Protein AF-A0A134CI16-F1 (afdb_monomer_lite)

Secondary structure (DSSP, 8-state):
-PPPSSSSPPP------SSEEEEEETTEEEEEE-HHHHHHHHHHHH--TT-TT--HHHHHHHHHHTT--SS---EEE--TTS--EEE-TTPPPP----GGGTEEEEEETTEEEEEE-HHHHHHHHHHHHHHHHHT-SS--HHHHHH--EE-TTSPEE-----SS--PPP----SSSSEEEEEEEETTEEEEEEEE-HHHHHHHHT------SS--------SS--------TTSS------SS-------HHHHHHHHHHHHHT-S-THHHHHHHTT--

Radius of gyration: 70.87 Å; chains: 1; bounding box: 126×58×224 Å

Foldseek 3Di:
DDDPDDPDHDDDDDDDDLQWDWDDDPPDIDIDGDPVSCCVVCCVVPNPPVCPVQDDPSVVVVCVVVVNNDPDQWDWDDDDPHDIDTDGPPRDDDDDDPVLCQWDWDDDPPDIDIDGNPVSPCCVVCVVVVCCDQVNQDHPVVVPVVDFDADPVRHTDPCNDGNVDHDDDDDDDPPQQKDWDWDADPVGIDIDIDGDPVNVVVVVPPDVPPPDPDDDDDDDPPPHDPDDDDDPVPPDPDDPPDPDDDDDDPPVVVVVVVVCVVVPPPPPVVVVVVVVVPD

Structure (mmCIF, N/CA/C/O backbone):
data_AF-A0A134CI16-F1
#
_entry.id   AF-A0A134CI16-F1
#
loop_
_atom_site.group_PDB
_atom_site.id
_atom_site.type_symbol
_atom_site.label_atom_id
_atom_site.label_alt_id
_atom_site.label_comp_id
_atom_site.label_asym_id
_atom_site.label_entity_id
_atom_site.label_seq_id
_atom_site.pdbx_PDB_ins_code
_atom_site.Cartn_x
_atom_site.Cartn_y
_atom_site.Cartn_z
_atom_site.occupancy
_atom_site.B_iso_or_equiv
_atom_site.auth_seq_id
_atom_site.auth_comp_id
_atom_site.auth_asym_id
_atom_site.auth_atom_id
_atom_site.pdbx_PDB_model_num
ATOM 1 N N . ASN A 1 1 ? 49.936 8.431 -97.234 1.00 54.22 1 ASN A N 1
ATOM 2 C CA . ASN A 1 1 ? 50.724 9.195 -98.223 1.00 54.22 1 ASN A CA 1
ATOM 3 C C . ASN A 1 1 ? 49.920 10.380 -98.706 1.00 54.22 1 ASN A C 1
ATOM 5 O O . ASN A 1 1 ? 48.905 10.173 -99.355 1.00 54.22 1 ASN A O 1
ATOM 9 N N . VAL A 1 2 ? 50.341 11.596 -98.356 1.00 61.88 2 VAL A N 1
ATOM 10 C CA . VAL A 1 2 ? 49.832 12.814 -98.998 1.00 61.88 2 VAL A CA 1
ATOM 11 C C . VAL A 1 2 ? 50.710 13.046 -100.224 1.00 61.88 2 VAL A C 1
ATOM 13 O O . VAL A 1 2 ? 51.923 13.163 -100.077 1.00 61.88 2 VAL A O 1
ATOM 16 N N . SER A 1 3 ? 50.129 13.037 -101.422 1.00 62.09 3 SER A N 1
ATOM 17 C CA . SER A 1 3 ? 50.875 13.359 -102.642 1.00 62.09 3 SER A CA 1
ATOM 18 C C . SER A 1 3 ? 50.952 14.880 -102.775 1.00 62.09 3 SER A C 1
ATOM 20 O O . SER A 1 3 ? 49.916 15.544 -102.807 1.00 62.09 3 SER A O 1
ATOM 22 N N . LEU A 1 4 ? 52.161 15.440 -102.797 1.00 72.00 4 LEU A N 1
ATOM 23 C CA . LEU A 1 4 ? 52.391 16.876 -102.967 1.00 72.00 4 LEU A CA 1
ATOM 24 C C . LEU A 1 4 ? 52.766 17.140 -104.434 1.00 72.00 4 LEU A C 1
ATOM 26 O O . LEU A 1 4 ? 53.717 16.540 -104.926 1.00 72.00 4 LEU A O 1
ATOM 30 N N . GLY A 1 5 ? 52.022 18.018 -105.122 1.00 68.56 5 GLY A N 1
ATOM 31 C CA . GLY A 1 5 ? 52.336 18.466 -106.492 1.00 68.56 5 GLY A CA 1
ATOM 32 C C . GLY A 1 5 ? 51.323 18.139 -107.605 1.00 68.56 5 GLY A C 1
ATOM 33 O O . GLY A 1 5 ? 51.661 18.310 -108.770 1.00 68.56 5 GLY A O 1
ATOM 34 N N . GLY A 1 6 ? 50.106 17.672 -107.290 1.00 72.44 6 GLY A N 1
ATOM 35 C CA . GLY A 1 6 ? 49.005 17.568 -108.269 1.00 72.44 6 GLY A CA 1
ATOM 36 C C . GLY A 1 6 ? 48.240 18.890 -108.452 1.00 72.44 6 GLY A C 1
ATOM 37 O O . GLY A 1 6 ? 48.364 19.782 -107.616 1.00 72.44 6 GLY A O 1
ATOM 38 N N . GLU A 1 7 ? 47.415 19.017 -109.504 1.00 72.75 7 GLU A N 1
ATOM 39 C CA . GLU A 1 7 ? 46.637 20.248 -109.787 1.00 72.75 7 GLU A CA 1
ATOM 40 C C . GLU A 1 7 ? 45.662 20.651 -108.663 1.00 72.75 7 GLU A C 1
ATOM 42 O O . GLU A 1 7 ? 45.267 21.810 -108.566 1.00 72.75 7 GLU A O 1
ATOM 47 N N . THR A 1 8 ? 45.282 19.719 -107.781 1.00 74.81 8 THR A N 1
ATOM 48 C CA . THR A 1 8 ? 44.460 19.998 -106.594 1.00 74.81 8 THR A CA 1
ATOM 49 C C . THR A 1 8 ? 45.314 19.935 -105.329 1.00 74.81 8 THR A C 1
ATOM 51 O O . THR A 1 8 ? 45.943 18.914 -105.046 1.00 74.81 8 THR A O 1
ATOM 54 N N . ALA A 1 9 ? 45.317 21.013 -104.542 1.00 77.75 9 ALA A N 1
ATOM 55 C CA . ALA A 1 9 ? 46.036 21.056 -103.271 1.00 77.75 9 ALA A CA 1
ATOM 56 C C . ALA A 1 9 ? 45.458 20.027 -102.271 1.00 77.75 9 ALA A C 1
ATOM 58 O O . ALA A 1 9 ? 44.236 19.971 -102.094 1.00 77.75 9 ALA A O 1
ATOM 59 N N . PRO A 1 10 ? 46.292 19.220 -101.587 1.00 77.31 10 PRO A N 1
ATOM 60 C CA . PRO A 1 10 ? 45.799 18.287 -100.584 1.00 77.31 10 PRO A CA 1
ATOM 61 C C . PRO A 1 10 ? 45.265 19.038 -99.363 1.00 77.31 10 PRO A C 1
ATOM 63 O O . PRO A 1 10 ? 45.878 19.985 -98.875 1.00 77.31 10 PRO A O 1
ATOM 66 N N . THR A 1 11 ? 44.132 18.578 -98.837 1.00 80.31 11 THR A N 1
ATOM 67 C CA . THR A 1 11 ? 43.565 19.102 -97.590 1.00 80.31 11 THR A CA 1
ATOM 68 C C . THR A 1 11 ? 44.066 18.272 -96.411 1.00 80.31 11 THR A C 1
ATOM 70 O O . THR A 1 11 ? 43.958 17.047 -96.423 1.00 80.31 11 THR A O 1
ATOM 73 N N . VAL A 1 12 ? 44.604 18.935 -95.384 1.00 82.44 12 VAL A N 1
ATOM 74 C CA . VAL A 1 12 ? 44.979 18.310 -94.107 1.00 82.44 12 VAL A CA 1
ATOM 75 C C . VAL A 1 12 ? 44.023 18.809 -93.030 1.00 82.44 12 VAL A C 1
ATOM 77 O O . VAL A 1 12 ? 43.916 20.013 -92.801 1.00 82.44 12 VAL A O 1
ATOM 80 N N . THR A 1 13 ? 43.334 17.885 -92.361 1.00 84.31 13 THR A N 1
ATOM 81 C CA . THR A 1 13 ? 42.387 18.200 -91.286 1.00 84.31 13 THR A CA 1
ATOM 82 C C . THR A 1 13 ? 42.953 17.767 -89.943 1.00 84.31 13 THR A C 1
ATOM 84 O O . THR A 1 13 ? 43.340 16.616 -89.762 1.00 84.31 13 THR A O 1
ATOM 87 N N . PHE A 1 14 ? 42.946 18.684 -88.979 1.00 88.38 14 PHE A N 1
ATOM 88 C CA . PHE A 1 14 ? 43.222 18.379 -87.580 1.00 88.38 14 PHE A CA 1
ATOM 89 C C . PHE A 1 14 ? 41.883 18.193 -86.877 1.00 88.38 14 PHE A C 1
ATOM 91 O O . PHE A 1 14 ? 41.193 19.177 -86.623 1.00 88.38 14 PHE A O 1
ATOM 98 N N . ALA A 1 15 ? 41.479 16.950 -86.630 1.00 86.62 15 ALA A N 1
ATOM 99 C CA . ALA A 1 15 ? 40.195 16.656 -86.002 1.00 86.62 15 ALA A CA 1
ATOM 100 C C . ALA A 1 15 ? 40.241 16.872 -84.480 1.00 86.62 15 ALA A C 1
ATOM 102 O O . ALA A 1 15 ? 41.277 16.683 -83.841 1.00 86.62 15 ALA A O 1
ATOM 103 N N . GLY A 1 16 ? 39.095 17.251 -83.923 1.00 87.94 16 GLY A N 1
ATOM 104 C CA . GLY A 1 16 ? 38.803 17.217 -82.495 1.00 87.94 16 GLY A CA 1
ATOM 105 C C . GLY A 1 16 ? 37.576 16.346 -82.223 1.00 87.94 16 GLY A C 1
ATOM 106 O O . GLY A 1 16 ? 36.997 15.771 -83.146 1.00 87.94 16 GLY A O 1
ATOM 107 N N . ASP A 1 17 ? 37.164 16.282 -80.966 1.00 88.31 17 ASP A N 1
ATOM 108 C CA . ASP A 1 17 ? 35.941 15.624 -80.519 1.00 88.31 17 ASP A CA 1
ATOM 109 C C . ASP A 1 17 ? 35.183 16.500 -79.502 1.00 88.31 17 ASP A C 1
ATOM 111 O O . ASP A 1 17 ? 35.447 17.696 -79.351 1.00 88.31 17 ASP A O 1
ATOM 115 N N . ALA A 1 18 ? 34.210 15.916 -78.797 1.00 87.88 18 ALA A N 1
ATOM 116 C CA . ALA A 1 18 ? 33.432 16.624 -77.782 1.00 87.88 18 ALA A CA 1
ATOM 117 C C . ALA A 1 18 ? 34.288 17.186 -76.624 1.00 87.88 18 ALA A C 1
ATOM 119 O O . ALA A 1 18 ? 33.869 18.135 -75.959 1.00 87.88 18 ALA A O 1
ATOM 120 N N . ASN A 1 19 ? 35.480 16.633 -76.388 1.00 87.81 19 ASN A N 1
ATOM 121 C CA . ASN A 1 19 ? 36.369 16.944 -75.272 1.00 87.81 19 ASN A CA 1
ATOM 122 C C . ASN A 1 19 ? 37.588 17.780 -75.688 1.00 87.81 19 ASN A C 1
ATOM 124 O O . ASN A 1 19 ? 38.127 18.517 -74.860 1.00 87.81 19 ASN A O 1
ATOM 128 N N . ILE A 1 20 ? 38.017 17.701 -76.949 1.00 91.75 20 ILE A N 1
ATOM 129 C CA . ILE A 1 20 ? 39.179 18.420 -77.482 1.00 91.75 20 ILE A CA 1
ATOM 130 C C . ILE A 1 20 ? 38.796 19.130 -78.775 1.00 91.75 20 ILE A C 1
ATOM 132 O O . ILE A 1 20 ? 38.349 18.510 -79.729 1.00 91.75 20 ILE A O 1
ATOM 136 N N . THR A 1 21 ? 39.055 20.432 -78.843 1.00 90.50 21 THR A N 1
ATOM 137 C CA . THR A 1 21 ? 38.878 21.225 -80.067 1.00 90.50 21 THR A CA 1
ATOM 138 C C . THR A 1 21 ? 40.231 21.604 -80.652 1.00 90.50 21 THR A C 1
ATOM 140 O O . THR A 1 21 ? 41.183 21.865 -79.914 1.00 90.50 21 THR A O 1
ATOM 143 N N . SER A 1 22 ? 40.322 21.638 -81.977 1.00 93.06 22 SER A N 1
ATOM 144 C CA . SER A 1 22 ? 41.503 22.069 -82.724 1.00 93.06 22 SER A CA 1
ATOM 145 C C . SER A 1 22 ? 41.202 23.368 -83.480 1.00 93.06 22 SER A C 1
ATOM 147 O O . SER A 1 22 ? 40.090 23.592 -83.960 1.00 93.06 22 SER A O 1
ATOM 149 N N . LYS A 1 23 ? 42.205 24.241 -83.603 1.00 91.56 23 LYS A N 1
ATOM 150 C CA . LYS A 1 23 ? 42.149 25.444 -84.444 1.00 91.56 23 LYS A CA 1
ATOM 151 C C . LYS A 1 23 ? 43.464 25.605 -85.199 1.00 91.56 23 LYS A C 1
ATOM 153 O O . LYS A 1 23 ? 44.531 25.552 -84.586 1.00 91.56 23 LYS A O 1
ATOM 158 N N . VAL A 1 24 ? 43.377 25.841 -86.506 1.00 89.69 24 VAL A N 1
ATOM 159 C CA . VAL A 1 24 ? 44.517 26.238 -87.346 1.00 89.69 24 VAL A CA 1
ATOM 160 C C . VAL A 1 24 ? 44.516 27.761 -87.477 1.00 89.69 24 VAL A C 1
ATOM 162 O O . VAL A 1 24 ? 43.491 28.347 -87.820 1.00 89.69 24 VAL A O 1
ATOM 165 N N . ASP A 1 25 ? 45.646 28.395 -87.177 1.00 86.75 25 ASP A N 1
ATOM 166 C CA . ASP A 1 25 ? 45.853 29.840 -87.296 1.00 86.75 25 ASP A CA 1
ATOM 167 C C . ASP A 1 25 ? 47.233 30.096 -87.917 1.00 86.75 25 ASP A C 1
ATOM 169 O O . ASP A 1 25 ? 48.274 29.891 -87.282 1.00 86.75 25 ASP A O 1
ATOM 173 N N . GLY A 1 26 ? 47.247 30.433 -89.208 1.00 87.31 26 GLY A N 1
ATOM 174 C CA . GLY A 1 26 ? 48.471 30.481 -90.007 1.00 87.31 26 GLY A CA 1
ATOM 175 C C . GLY A 1 26 ? 49.225 29.146 -89.982 1.00 87.31 26 GLY A C 1
ATOM 176 O O . GLY A 1 26 ? 48.703 28.115 -90.402 1.00 87.31 26 GLY A O 1
ATOM 177 N N . THR A 1 27 ? 50.461 29.164 -89.479 1.00 88.81 27 THR A N 1
ATOM 178 C CA . THR A 1 27 ? 51.344 27.987 -89.377 1.00 88.81 27 THR A CA 1
ATOM 179 C C . THR A 1 27 ? 51.225 27.233 -88.049 1.00 88.81 27 THR A C 1
ATOM 181 O O . THR A 1 27 ? 51.964 26.274 -87.822 1.00 88.81 27 THR A O 1
ATOM 184 N N . LYS A 1 28 ? 50.314 27.640 -87.154 1.00 90.75 28 LYS A N 1
ATOM 185 C CA . LYS A 1 28 ? 50.152 27.041 -85.826 1.00 90.75 28 LYS A CA 1
ATOM 186 C C . LYS A 1 28 ? 48.843 26.268 -85.721 1.00 90.75 28 LYS A C 1
ATOM 188 O O . LYS A 1 28 ? 47.772 26.776 -86.040 1.00 90.75 28 LYS A O 1
ATOM 193 N N . VAL A 1 29 ? 48.931 25.058 -85.177 1.00 92.81 29 VAL A N 1
ATOM 194 C CA . VAL A 1 29 ? 47.769 24.292 -84.717 1.00 92.81 29 VAL A CA 1
ATOM 195 C C . VAL A 1 29 ? 47.700 24.403 -83.201 1.00 92.81 29 VAL A C 1
ATOM 197 O O . VAL A 1 29 ? 48.694 24.170 -82.513 1.00 92.81 29 VAL A O 1
ATOM 200 N N . THR A 1 30 ? 46.537 24.775 -82.677 1.00 93.75 30 THR A N 1
ATOM 201 C CA . THR A 1 30 ? 46.293 24.849 -81.232 1.00 93.75 30 THR A CA 1
ATOM 202 C C . THR A 1 30 ? 45.204 23.862 -80.854 1.00 93.75 30 THR A C 1
ATOM 204 O O . THR A 1 30 ? 44.194 23.766 -81.552 1.00 93.75 30 THR A O 1
ATOM 207 N N . TYR A 1 31 ? 45.409 23.159 -79.744 1.00 93.44 31 TYR A N 1
ATOM 208 C CA . TYR A 1 31 ? 44.410 22.288 -79.142 1.00 93.44 31 TYR A CA 1
ATOM 209 C C . TYR A 1 31 ? 43.932 22.896 -77.832 1.00 93.44 31 TYR A C 1
ATOM 211 O O . TYR A 1 31 ? 44.743 23.344 -77.020 1.00 93.44 31 TYR A O 1
ATOM 219 N N . SER A 1 32 ? 42.620 22.888 -77.636 1.00 91.62 32 SER A N 1
ATOM 220 C CA . SER A 1 32 ? 41.979 23.386 -76.426 1.00 91.62 32 SER A CA 1
ATOM 221 C C . SER A 1 32 ? 41.076 22.315 -75.842 1.00 91.62 32 SER A C 1
ATOM 223 O O . SER A 1 32 ? 40.257 21.711 -76.539 1.00 91.62 32 SER A O 1
ATOM 225 N N . LEU A 1 33 ? 41.212 22.117 -74.536 1.00 89.75 33 LEU A N 1
ATOM 226 C CA . LEU A 1 33 ? 40.345 21.250 -73.757 1.00 89.75 33 LEU A CA 1
ATOM 227 C C . LEU A 1 33 ? 38.963 21.901 -73.614 1.00 89.75 33 LEU A C 1
ATOM 229 O O . LEU A 1 33 ? 38.844 23.024 -73.119 1.00 89.75 33 LEU A O 1
ATOM 233 N N . ASN A 1 34 ? 37.909 21.196 -74.023 1.00 87.25 34 ASN A N 1
ATOM 234 C CA . ASN A 1 34 ? 36.537 21.623 -73.790 1.00 87.25 34 ASN A CA 1
ATOM 235 C C . ASN A 1 34 ? 36.173 21.343 -72.331 1.00 87.25 34 ASN A C 1
ATOM 237 O O . ASN A 1 34 ? 35.829 20.219 -71.964 1.00 87.25 34 ASN A O 1
ATOM 241 N N . LYS A 1 35 ? 36.222 22.383 -71.495 1.00 82.81 35 LYS A N 1
ATOM 242 C CA . LYS A 1 35 ? 35.919 22.277 -70.064 1.00 82.81 35 LYS A CA 1
ATOM 243 C C . LYS A 1 35 ? 34.543 21.661 -69.797 1.00 82.81 35 LYS A C 1
ATOM 245 O O . LYS A 1 35 ? 34.426 20.863 -68.874 1.00 82.81 35 LYS A O 1
ATOM 250 N N . THR A 1 36 ? 33.528 21.984 -70.597 1.00 80.44 36 THR A N 1
ATOM 251 C CA . THR A 1 36 ? 32.167 21.455 -70.418 1.00 80.44 36 THR A CA 1
ATOM 252 C C . THR A 1 36 ? 32.088 19.975 -70.794 1.00 80.44 36 THR A C 1
ATOM 254 O O . THR A 1 36 ? 31.568 19.181 -70.016 1.00 80.44 36 THR A O 1
ATOM 257 N N . GLY A 1 37 ? 32.659 19.587 -71.942 1.00 78.31 37 GLY A N 1
ATOM 258 C CA . GLY A 1 37 ? 32.691 18.187 -72.393 1.00 78.31 37 GLY A CA 1
ATOM 259 C C . GLY A 1 37 ? 33.471 17.280 -71.438 1.00 78.31 37 GLY A C 1
ATOM 260 O O . GLY A 1 37 ? 32.979 16.226 -71.026 1.00 78.31 37 GLY A O 1
ATOM 261 N N . LEU A 1 38 ? 34.640 17.748 -70.989 1.00 80.12 38 LEU A N 1
ATOM 262 C CA . LEU A 1 38 ? 35.451 17.053 -69.993 1.00 80.12 38 LEU A CA 1
ATOM 263 C C . LEU A 1 38 ? 34.767 16.979 -68.634 1.00 80.12 38 LEU A C 1
ATOM 265 O O . LEU A 1 38 ? 34.851 15.940 -67.989 1.00 80.12 38 LEU A O 1
ATOM 269 N N . THR A 1 39 ? 34.090 18.049 -68.199 1.00 74.06 39 THR A N 1
ATOM 270 C CA . THR A 1 39 ? 33.333 18.020 -66.941 1.00 74.06 39 THR A CA 1
ATOM 271 C C . THR A 1 39 ? 32.278 16.934 -67.010 1.00 74.06 39 THR A C 1
ATOM 273 O O . THR A 1 39 ? 32.243 16.126 -66.104 1.00 74.06 39 THR A O 1
ATOM 276 N N . ASN A 1 40 ? 31.492 16.831 -68.082 1.00 73.31 40 ASN A N 1
ATOM 277 C CA . ASN A 1 40 ? 30.483 15.774 -68.189 1.00 73.31 40 ASN A CA 1
ATOM 278 C C . ASN A 1 40 ? 31.120 14.374 -68.219 1.00 73.31 40 ASN A C 1
ATOM 280 O O . ASN A 1 40 ? 30.788 13.535 -67.390 1.00 73.31 40 ASN A O 1
ATOM 284 N N . THR A 1 41 ? 32.110 14.154 -69.091 1.00 74.38 41 THR A N 1
ATOM 285 C CA . THR A 1 41 ? 32.763 12.842 -69.256 1.00 74.38 41 THR A CA 1
ATOM 286 C C . THR A 1 41 ? 33.450 12.361 -67.969 1.00 74.38 41 THR A C 1
ATOM 288 O O . THR A 1 41 ? 33.319 11.200 -67.576 1.00 74.38 41 THR A O 1
ATOM 291 N N . LEU A 1 42 ? 34.182 13.247 -67.286 1.00 74.94 42 LEU A N 1
ATOM 292 C CA . LEU A 1 42 ? 34.889 12.909 -66.049 1.00 74.94 42 LEU A CA 1
ATOM 293 C C . LEU A 1 42 ? 33.956 12.875 -64.835 1.00 74.94 42 LEU A C 1
ATOM 295 O O . LEU A 1 42 ? 34.155 12.038 -63.962 1.00 74.94 42 LEU A O 1
ATOM 299 N N . ASN A 1 43 ? 32.937 13.736 -64.769 1.00 70.56 43 ASN A N 1
ATOM 300 C CA . ASN A 1 43 ? 31.936 13.717 -63.698 1.00 70.56 43 ASN A CA 1
ATOM 301 C C . ASN A 1 43 ? 31.148 12.403 -63.717 1.00 70.56 43 ASN A C 1
ATOM 303 O O . ASN A 1 43 ? 31.043 11.745 -62.684 1.00 70.56 43 ASN A O 1
ATOM 307 N N . ASP A 1 44 ? 30.699 11.968 -64.896 1.00 65.50 44 ASP A N 1
ATOM 308 C CA . ASP A 1 44 ? 29.945 10.722 -65.049 1.00 65.50 44 ASP A CA 1
ATOM 309 C C . ASP A 1 44 ? 30.773 9.479 -64.706 1.00 65.50 44 ASP A C 1
ATOM 311 O O . ASP A 1 44 ? 30.219 8.498 -64.210 1.00 65.50 44 ASP A O 1
ATOM 315 N N . THR A 1 45 ? 32.092 9.534 -64.912 1.00 66.88 45 THR A N 1
ATOM 316 C CA . THR A 1 45 ? 32.991 8.398 -64.664 1.00 66.88 45 THR A CA 1
ATOM 317 C C . THR A 1 45 ? 33.581 8.399 -63.247 1.00 66.88 45 THR A C 1
ATOM 319 O O . THR A 1 45 ? 33.767 7.335 -62.661 1.00 66.88 45 THR A O 1
ATOM 322 N N . PHE A 1 46 ? 33.874 9.569 -62.666 1.00 63.97 46 PHE A N 1
ATOM 323 C CA . PHE A 1 46 ? 34.723 9.666 -61.471 1.00 63.97 46 PHE A CA 1
ATOM 324 C C . PHE A 1 46 ? 34.208 10.581 -60.350 1.00 63.97 46 PHE A C 1
ATOM 326 O O . PHE A 1 46 ? 34.728 10.473 -59.241 1.00 63.97 46 PHE A O 1
ATOM 333 N N . ALA A 1 47 ? 33.244 11.484 -60.579 1.00 61.19 47 ALA A N 1
ATOM 334 C CA . ALA A 1 47 ? 33.010 12.582 -59.628 1.00 61.19 47 ALA A CA 1
ATOM 335 C C . ALA A 1 47 ? 31.560 13.074 -59.501 1.00 61.19 47 ALA A C 1
ATOM 337 O O . ALA A 1 47 ? 31.342 14.271 -59.296 1.00 61.19 47 ALA A O 1
ATOM 338 N N . LYS A 1 48 ? 30.567 12.179 -59.546 1.00 67.94 48 LYS A N 1
ATOM 339 C CA . LYS A 1 48 ? 29.186 12.584 -59.255 1.00 67.94 48 LYS A CA 1
ATOM 340 C C . LYS A 1 48 ? 29.068 13.146 -57.839 1.00 67.94 48 LYS A C 1
ATOM 342 O O . LYS A 1 48 ? 29.476 12.519 -56.863 1.00 67.94 48 LYS A O 1
ATOM 347 N N . LYS A 1 49 ? 28.455 14.328 -57.718 1.00 66.19 49 LYS A N 1
ATOM 348 C CA . LYS A 1 49 ? 28.243 15.021 -56.432 1.00 66.19 49 LYS A CA 1
ATOM 349 C C . LYS A 1 49 ? 27.346 14.234 -55.462 1.00 66.19 49 LYS A C 1
ATOM 351 O O . LYS A 1 49 ? 27.371 14.495 -54.266 1.00 66.19 49 LYS A O 1
ATOM 356 N N . ASP A 1 50 ? 26.545 13.303 -55.973 1.00 70.44 50 ASP A N 1
ATOM 357 C CA . ASP A 1 50 ? 25.505 12.575 -55.240 1.00 70.44 50 ASP A CA 1
ATOM 358 C C . ASP A 1 50 ? 25.856 11.108 -54.935 1.00 70.44 50 ASP A C 1
ATOM 360 O O . ASP A 1 50 ? 24.985 10.354 -54.507 1.00 70.44 50 ASP A O 1
ATOM 364 N N . ALA A 1 51 ? 27.113 10.695 -55.145 1.00 74.94 51 ALA A N 1
ATOM 365 C CA . ALA A 1 51 ? 27.593 9.328 -54.910 1.00 74.94 51 ALA A CA 1
ATOM 366 C C . ALA A 1 51 ? 26.805 8.225 -55.652 1.00 74.94 51 ALA A C 1
ATOM 368 O O . ALA A 1 51 ? 26.942 7.044 -55.336 1.00 74.94 51 ALA A O 1
ATOM 369 N N . SER A 1 52 ? 26.008 8.574 -56.670 1.00 76.25 52 SER A N 1
ATOM 370 C CA . SER A 1 52 ? 25.214 7.604 -57.439 1.00 76.25 52 SER A CA 1
ATOM 371 C C . SER A 1 52 ? 26.059 6.638 -58.282 1.00 76.25 52 SER A C 1
ATOM 373 O O . SER A 1 52 ? 25.536 5.653 -58.794 1.00 76.25 52 SER A O 1
ATOM 375 N N . ASN A 1 53 ? 27.363 6.894 -58.415 1.00 75.50 53 ASN A N 1
ATOM 376 C CA . ASN A 1 53 ? 28.351 5.999 -59.020 1.00 75.50 53 ASN A CA 1
ATOM 377 C C . ASN A 1 53 ? 28.962 4.988 -58.026 1.00 75.50 53 ASN A C 1
ATOM 379 O O . ASN A 1 53 ? 29.822 4.207 -58.420 1.00 75.50 53 ASN A O 1
ATOM 383 N N . ILE A 1 54 ? 28.566 5.013 -56.748 1.00 82.25 54 ILE A N 1
ATOM 384 C CA . ILE A 1 54 ? 29.022 4.056 -55.736 1.00 82.25 54 ILE A CA 1
ATOM 385 C C . ILE A 1 54 ? 27.996 2.921 -55.617 1.00 82.25 54 ILE A C 1
ATOM 387 O O . ILE A 1 54 ? 26.955 3.064 -54.973 1.00 82.25 54 ILE A O 1
ATOM 391 N N . ASP A 1 55 ? 28.306 1.765 -56.200 1.00 83.50 55 ASP A N 1
ATOM 392 C CA . ASP A 1 55 ? 27.472 0.562 -56.163 1.00 83.50 55 ASP A CA 1
ATOM 393 C C . ASP A 1 55 ? 28.259 -0.690 -55.723 1.00 83.50 55 ASP A C 1
ATOM 395 O O . ASP A 1 55 ? 29.434 -0.618 -55.348 1.00 83.50 55 ASP A O 1
ATOM 399 N N . GLY A 1 56 ? 27.569 -1.837 -55.665 1.00 86.25 56 GLY A N 1
ATOM 400 C CA . GLY A 1 56 ? 28.163 -3.149 -55.390 1.00 86.25 56 GLY A CA 1
ATOM 401 C C . GLY A 1 56 ? 29.147 -3.171 -54.212 1.00 86.25 56 GLY A C 1
ATOM 402 O O . GLY A 1 56 ? 28.849 -2.704 -53.111 1.00 86.25 56 GLY A O 1
ATOM 403 N N . THR A 1 57 ? 30.344 -3.710 -54.458 1.00 86.50 57 THR A N 1
ATOM 404 C CA . THR A 1 57 ? 31.426 -3.820 -53.466 1.00 86.50 57 THR A CA 1
ATOM 405 C C . THR A 1 57 ? 31.922 -2.462 -52.976 1.00 86.50 57 THR A C 1
ATOM 407 O O . THR A 1 57 ? 32.248 -2.326 -51.797 1.00 86.50 57 THR A O 1
ATOM 410 N N . ALA A 1 58 ? 31.958 -1.442 -53.842 1.00 84.00 58 ALA A N 1
ATOM 411 C CA . ALA A 1 58 ? 32.376 -0.103 -53.438 1.00 84.00 58 ALA A CA 1
ATOM 412 C C . ALA A 1 58 ? 31.408 0.457 -52.390 1.00 84.00 58 ALA A C 1
ATOM 414 O O . ALA A 1 58 ? 31.850 0.941 -51.349 1.00 84.00 58 ALA A O 1
ATOM 415 N N . LYS A 1 59 ? 30.095 0.299 -52.601 1.00 86.81 59 LYS A N 1
ATOM 416 C CA . LYS A 1 59 ? 29.072 0.694 -51.624 1.00 86.81 59 LYS A CA 1
ATOM 417 C C . LYS A 1 59 ? 29.258 -0.009 -50.282 1.00 86.81 59 LYS A C 1
ATOM 419 O O . LYS A 1 59 ? 29.232 0.662 -49.255 1.00 86.81 59 LYS A O 1
ATOM 424 N N . THR A 1 60 ? 29.489 -1.322 -50.270 1.00 85.19 60 THR A N 1
ATOM 425 C CA . THR A 1 60 ? 29.756 -2.064 -49.026 1.00 85.19 60 THR A CA 1
ATOM 426 C C . THR A 1 60 ? 31.002 -1.548 -48.314 1.00 85.19 60 THR A C 1
ATOM 428 O O . THR A 1 60 ? 30.944 -1.295 -47.117 1.00 85.19 60 THR A O 1
ATOM 431 N N . ASN A 1 61 ? 32.103 -1.319 -49.033 1.00 85.56 61 ASN A N 1
ATOM 432 C CA . ASN A 1 61 ? 33.338 -0.804 -48.439 1.00 85.56 61 ASN A CA 1
ATOM 433 C C . ASN A 1 61 ? 33.145 0.586 -47.826 1.00 85.56 61 ASN A C 1
ATOM 435 O O . ASN A 1 61 ? 33.642 0.838 -46.732 1.00 85.56 61 ASN A O 1
ATOM 439 N N . TRP A 1 62 ? 32.403 1.468 -48.501 1.00 85.69 62 TRP A N 1
ATOM 440 C CA . TRP A 1 62 ? 32.071 2.792 -47.976 1.00 85.69 62 TRP A CA 1
ATOM 441 C C . TRP A 1 62 ? 31.150 2.717 -46.758 1.00 85.69 62 TRP A C 1
ATOM 443 O O . TRP A 1 62 ? 31.411 3.403 -45.774 1.00 85.69 62 TRP A O 1
ATOM 453 N N . LEU A 1 63 ? 30.128 1.855 -46.769 1.00 84.81 63 LEU A N 1
ATOM 454 C CA . LEU A 1 63 ? 29.297 1.611 -45.586 1.00 84.81 63 LEU A CA 1
ATOM 455 C C . LEU A 1 63 ? 30.151 1.104 -44.416 1.00 84.81 63 LEU A C 1
ATOM 457 O O . LEU A 1 63 ? 30.026 1.631 -43.319 1.00 84.81 63 LEU A O 1
ATOM 461 N N . THR A 1 64 ? 31.072 0.165 -44.643 1.00 83.06 64 THR A N 1
ATOM 462 C CA . THR A 1 64 ? 32.001 -0.330 -43.612 1.00 83.06 64 THR A CA 1
ATOM 463 C C . THR A 1 64 ? 32.929 0.764 -43.098 1.00 83.06 64 THR A C 1
ATOM 465 O O . THR A 1 64 ? 33.055 0.937 -41.889 1.00 83.06 64 THR A O 1
ATOM 468 N N . ALA A 1 65 ? 33.548 1.538 -43.992 1.00 82.12 65 ALA A N 1
ATOM 469 C CA . ALA A 1 65 ? 34.462 2.617 -43.624 1.00 82.12 65 ALA A CA 1
ATOM 470 C C . ALA A 1 65 ? 33.767 3.726 -42.818 1.00 82.12 65 ALA A C 1
ATOM 472 O O . ALA A 1 65 ? 34.386 4.338 -41.952 1.00 82.12 65 ALA A O 1
ATOM 473 N N . LEU A 1 66 ? 32.480 3.965 -43.086 1.00 80.44 66 LEU A N 1
ATOM 474 C CA . LEU A 1 66 ? 31.647 4.927 -42.363 1.00 80.44 66 LEU A CA 1
ATOM 475 C C . LEU A 1 66 ? 30.942 4.319 -41.135 1.00 80.44 66 LEU A C 1
ATOM 477 O O . LEU A 1 66 ? 30.220 5.032 -40.444 1.00 80.44 66 LEU A O 1
ATOM 481 N N . GLY A 1 67 ? 31.124 3.022 -40.857 1.00 74.19 67 GLY A N 1
ATOM 482 C CA . GLY A 1 67 ? 30.470 2.329 -39.740 1.00 74.19 67 GLY A CA 1
ATOM 483 C C . GLY A 1 67 ? 28.951 2.174 -39.900 1.00 74.19 67 GLY A C 1
ATOM 484 O O . GLY A 1 67 ? 28.230 2.062 -38.911 1.00 74.19 67 GLY A O 1
ATOM 485 N N . LEU A 1 68 ? 28.455 2.189 -41.139 1.00 77.69 68 LEU A N 1
ATOM 486 C CA . LEU A 1 68 ? 27.037 2.159 -41.494 1.00 77.69 68 LEU A CA 1
ATOM 487 C C . LEU A 1 68 ? 26.537 0.771 -41.944 1.00 77.69 68 LEU A C 1
ATOM 489 O O . LEU A 1 68 ? 25.540 0.666 -42.657 1.00 77.69 68 LEU A O 1
ATOM 493 N N . THR A 1 69 ? 27.244 -0.301 -41.588 1.00 74.19 69 THR A N 1
ATOM 494 C CA . THR A 1 69 ? 26.923 -1.669 -42.036 1.00 74.19 69 THR A CA 1
ATOM 495 C C . THR A 1 69 ? 25.729 -2.286 -41.318 1.00 74.19 69 THR A C 1
ATOM 497 O O . THR A 1 69 ? 25.061 -3.137 -41.900 1.00 74.19 69 THR A O 1
ATOM 500 N N . ASP A 1 70 ? 25.433 -1.826 -40.100 1.00 66.31 70 ASP A N 1
ATOM 501 C CA . ASP A 1 70 ? 24.306 -2.292 -39.295 1.00 66.31 70 ASP A CA 1
ATOM 502 C C . ASP A 1 70 ? 23.198 -1.232 -39.282 1.00 66.31 70 ASP A C 1
ATOM 504 O O . ASP A 1 70 ? 23.455 -0.037 -39.144 1.00 66.31 70 ASP A O 1
ATOM 508 N N . ALA A 1 71 ? 21.949 -1.671 -39.440 1.00 66.25 71 ALA A N 1
ATOM 509 C CA . ALA A 1 71 ? 20.794 -0.845 -39.804 1.00 66.25 71 ALA A CA 1
ATOM 510 C C . ALA A 1 71 ? 20.332 0.212 -38.768 1.00 66.25 71 ALA A C 1
ATOM 512 O O . ALA A 1 71 ? 19.265 0.798 -38.941 1.00 66.25 71 ALA A O 1
ATOM 513 N N . MET A 1 72 ? 21.094 0.488 -37.704 1.00 64.62 72 MET A N 1
ATOM 514 C CA . MET A 1 72 ? 20.782 1.549 -36.740 1.00 64.62 72 MET A CA 1
ATOM 515 C C . MET A 1 72 ? 22.035 2.342 -36.358 1.00 64.62 72 MET A C 1
ATOM 517 O O . MET A 1 72 ? 22.897 1.863 -35.628 1.00 64.62 72 MET A O 1
ATOM 521 N N . HIS A 1 73 ? 22.102 3.602 -36.790 1.00 73.94 73 HIS A N 1
ATOM 522 C CA . HIS A 1 73 ? 23.209 4.529 -36.499 1.00 73.94 73 HIS A CA 1
ATOM 523 C C . HIS A 1 73 ? 23.061 5.259 -35.155 1.00 73.94 73 HIS A C 1
ATOM 525 O O . HIS A 1 73 ? 23.559 6.366 -34.979 1.00 73.94 73 HIS A O 1
ATOM 531 N N . GLY A 1 74 ? 22.390 4.621 -34.198 1.00 84.69 74 GLY A N 1
ATOM 532 C CA . GLY A 1 74 ? 22.001 5.228 -32.934 1.00 84.69 74 GLY A CA 1
ATOM 533 C C . GLY A 1 74 ? 20.703 6.036 -33.006 1.00 84.69 74 GLY A C 1
ATOM 534 O O . GLY A 1 74 ? 20.190 6.352 -34.079 1.00 84.69 74 GLY A O 1
ATOM 535 N N . PHE A 1 75 ? 20.130 6.322 -31.842 1.00 90.44 75 PHE A N 1
ATOM 536 C CA . PHE A 1 75 ? 18.912 7.113 -31.674 1.00 90.44 75 PHE A CA 1
ATOM 537 C C . PHE A 1 75 ? 19.000 7.916 -30.381 1.00 90.44 75 PHE A C 1
ATOM 539 O O . PHE A 1 75 ? 19.790 7.599 -29.497 1.00 90.44 75 PHE A O 1
ATOM 546 N N . LYS A 1 76 ? 18.179 8.956 -30.245 1.00 93.56 76 LYS A N 1
ATOM 547 C CA . LYS A 1 76 ? 18.071 9.685 -28.983 1.00 93.56 76 LYS A CA 1
ATOM 548 C C . LYS A 1 76 ? 16.888 9.192 -28.164 1.00 93.56 76 LYS A C 1
ATOM 550 O O . LYS A 1 76 ? 15.827 8.914 -28.719 1.00 93.56 76 LYS A O 1
ATOM 555 N N . ILE A 1 77 ? 17.062 9.129 -26.850 1.00 94.25 77 ILE A N 1
ATOM 556 C CA . ILE A 1 77 ? 16.010 8.822 -25.882 1.00 94.25 77 ILE A CA 1
ATOM 557 C C . ILE A 1 77 ? 15.881 9.960 -24.866 1.00 94.25 77 ILE A C 1
ATOM 559 O O . ILE A 1 77 ? 16.876 10.535 -24.433 1.00 94.25 77 ILE A O 1
ATOM 563 N N . GLN A 1 78 ? 14.648 10.282 -24.481 1.00 95.00 78 GLN A N 1
ATOM 564 C CA . GLN A 1 78 ? 14.330 11.235 -23.419 1.00 95.00 78 GLN A CA 1
ATOM 565 C C . GLN A 1 78 ? 13.267 10.609 -22.513 1.00 95.00 78 GLN A C 1
ATOM 567 O O . GLN A 1 78 ? 12.237 10.139 -22.996 1.00 95.00 78 GLN A O 1
ATOM 572 N N . ALA A 1 79 ? 13.508 10.592 -21.202 1.00 92.62 79 ALA A N 1
ATOM 573 C CA . ALA A 1 79 ? 12.546 10.104 -20.217 1.00 92.62 79 ALA A CA 1
ATOM 574 C C . ALA A 1 79 ? 11.876 11.288 -19.503 1.00 92.62 79 ALA A C 1
ATOM 576 O O . ALA A 1 79 ? 12.543 12.075 -18.827 1.00 92.62 79 ALA A O 1
ATOM 577 N N . GLY A 1 80 ? 10.553 11.420 -19.647 1.00 93.12 80 GLY A N 1
ATOM 578 C CA . GLY A 1 80 ? 9.786 12.518 -19.053 1.00 93.12 80 GLY A CA 1
ATOM 579 C C . GLY A 1 80 ? 10.297 13.888 -19.508 1.00 93.12 80 GLY A C 1
ATOM 580 O O . GLY A 1 80 ? 10.383 14.156 -20.701 1.00 93.12 80 GLY A O 1
ATOM 581 N N . THR A 1 81 ? 10.649 14.747 -18.552 1.00 94.06 81 THR A N 1
ATOM 582 C CA . THR A 1 81 ? 11.218 16.084 -18.802 1.00 94.06 81 THR A CA 1
ATOM 583 C C . THR A 1 81 ? 12.748 16.120 -18.699 1.00 94.06 81 THR A C 1
ATOM 585 O O . THR A 1 81 ? 13.321 17.201 -18.579 1.00 94.06 81 THR A O 1
ATOM 588 N N . GLY A 1 82 ? 13.419 14.961 -18.672 1.00 94.00 82 GLY A N 1
ATOM 589 C CA . GLY A 1 82 ? 14.881 14.869 -18.613 1.00 94.00 82 GLY A CA 1
ATOM 590 C C . GLY A 1 82 ? 15.565 15.376 -19.887 1.00 94.00 82 GLY A C 1
ATOM 591 O O . GLY A 1 82 ? 14.902 15.738 -20.854 1.00 94.00 82 GLY A O 1
ATOM 592 N N . ALA A 1 83 ? 16.897 15.405 -19.908 1.00 95.94 83 ALA A N 1
ATOM 593 C CA . ALA A 1 83 ? 17.645 15.738 -21.121 1.00 95.94 83 ALA A CA 1
ATOM 594 C C . ALA A 1 83 ? 17.574 14.598 -22.153 1.00 95.94 83 ALA A C 1
ATOM 596 O O . ALA A 1 83 ? 17.457 13.428 -21.788 1.00 95.94 83 ALA A O 1
ATOM 597 N N . GLU A 1 84 ? 17.669 14.939 -23.440 1.00 96.25 84 GLU A N 1
ATOM 598 C CA . GLU A 1 84 ? 17.893 13.941 -24.487 1.00 96.25 84 GLU A CA 1
ATOM 599 C C . GLU A 1 84 ? 19.269 13.293 -24.319 1.00 96.25 84 GLU A C 1
ATOM 601 O O . GLU A 1 84 ? 20.269 13.985 -24.113 1.00 96.25 84 GLU A O 1
ATOM 606 N N . GLN A 1 85 ? 19.330 11.978 -24.501 1.00 95.31 85 GLN A N 1
ATOM 607 C CA . GLN A 1 85 ? 20.573 11.226 -24.517 1.00 95.31 85 GLN A CA 1
ATOM 608 C C . GLN A 1 85 ? 20.702 10.436 -25.814 1.00 95.31 85 GLN A C 1
ATOM 610 O O . GLN A 1 85 ? 19.773 9.747 -26.228 1.00 95.31 85 GLN A O 1
ATOM 615 N N . GLU A 1 86 ? 21.850 10.563 -26.473 1.00 93.81 86 GLU A N 1
ATOM 616 C CA . GLU A 1 86 ? 22.191 9.774 -27.653 1.00 93.81 86 GLU A CA 1
ATOM 617 C C . GLU A 1 86 ? 22.616 8.366 -27.226 1.00 93.81 86 GLU A C 1
ATOM 619 O O . GLU A 1 86 ? 23.469 8.219 -26.354 1.00 93.81 86 GLU A O 1
ATOM 624 N N . ILE A 1 87 ? 22.009 7.359 -27.850 1.00 92.50 87 ILE A N 1
ATOM 625 C CA . ILE A 1 87 ? 22.370 5.947 -27.761 1.00 92.50 87 ILE A CA 1
ATOM 626 C C . ILE A 1 87 ? 22.997 5.569 -29.094 1.00 92.50 87 ILE A C 1
ATOM 628 O O . ILE A 1 87 ? 22.312 5.565 -30.117 1.00 92.50 87 ILE A O 1
ATOM 632 N N . LYS A 1 88 ? 24.293 5.277 -29.104 1.00 88.25 88 LYS A N 1
ATOM 633 C CA . LYS A 1 88 ? 25.055 4.931 -30.310 1.00 88.25 88 LYS A CA 1
ATOM 634 C C . LYS A 1 88 ? 24.904 3.453 -30.661 1.00 88.25 88 LYS A C 1
ATOM 636 O O . LYS A 1 88 ? 24.435 2.641 -29.864 1.00 88.25 88 LYS A O 1
ATOM 641 N N . ASN A 1 89 ? 25.318 3.087 -31.874 1.00 84.88 89 ASN A N 1
ATOM 642 C CA . ASN A 1 89 ? 25.346 1.681 -32.272 1.00 84.88 89 ASN A CA 1
ATOM 643 C C . ASN A 1 89 ? 26.237 0.863 -31.316 1.00 84.88 89 ASN A C 1
ATOM 645 O O . ASN A 1 89 ? 27.341 1.286 -30.976 1.00 84.88 89 ASN A O 1
ATOM 649 N N . GLY A 1 90 ? 25.750 -0.304 -30.898 1.00 84.06 90 GLY A N 1
ATOM 650 C CA . GLY A 1 90 ? 26.430 -1.186 -29.948 1.00 84.06 90 GLY A CA 1
ATOM 651 C C . GLY A 1 90 ? 26.256 -0.825 -28.467 1.00 84.06 90 GLY A C 1
ATOM 652 O O . GLY A 1 90 ? 26.688 -1.599 -27.614 1.00 84.06 90 GLY A O 1
ATOM 653 N N . GLU A 1 91 ? 25.609 0.294 -28.129 1.00 89.25 91 GLU A N 1
ATOM 654 C CA . GLU A 1 91 ? 25.327 0.636 -26.731 1.00 89.25 91 GLU A CA 1
ATOM 655 C C . GLU A 1 91 ? 24.129 -0.149 -26.173 1.00 89.25 91 GLU A C 1
ATOM 657 O O . GLU A 1 91 ? 23.179 -0.491 -26.881 1.00 89.25 91 GLU A O 1
ATOM 662 N N . THR A 1 92 ? 24.177 -0.453 -24.873 1.00 91.12 92 THR A N 1
ATOM 663 C CA . THR A 1 92 ? 23.104 -1.172 -24.171 1.00 91.12 92 THR A CA 1
ATOM 664 C C . THR A 1 92 ? 22.155 -0.188 -23.501 1.00 91.12 92 THR A C 1
ATOM 666 O O . THR A 1 92 ? 22.584 0.685 -22.752 1.00 91.12 92 THR A O 1
ATOM 669 N N . VAL A 1 93 ? 20.852 -0.382 -23.712 1.00 93.31 93 VAL A N 1
ATOM 670 C CA . VAL A 1 93 ? 19.799 0.309 -22.959 1.00 93.31 93 VAL A CA 1
ATOM 671 C C . VAL A 1 93 ? 19.289 -0.618 -21.863 1.00 93.31 93 VAL A C 1
ATOM 673 O O . VAL A 1 93 ? 18.729 -1.679 -22.148 1.00 93.31 93 VAL A O 1
ATOM 676 N N . THR A 1 94 ? 19.466 -0.207 -20.609 1.00 94.50 94 THR A N 1
ATOM 677 C CA . THR A 1 94 ? 18.950 -0.933 -19.446 1.00 94.50 94 THR A CA 1
ATOM 678 C C . THR A 1 94 ? 17.581 -0.391 -19.063 1.00 94.50 94 THR A C 1
ATOM 680 O O . THR A 1 94 ? 17.421 0.802 -18.817 1.00 94.50 94 THR A O 1
ATOM 683 N N . PHE A 1 95 ? 16.599 -1.283 -18.976 1.00 95.44 95 PHE A N 1
ATOM 684 C CA . PHE A 1 95 ? 15.315 -0.991 -18.352 1.00 95.44 95 PHE A CA 1
ATOM 685 C C . PHE A 1 95 ? 15.366 -1.532 -16.930 1.00 95.44 95 PHE A C 1
ATOM 687 O O . PHE A 1 95 ? 15.420 -2.747 -16.752 1.00 95.44 95 PHE A O 1
ATOM 694 N N . ASP A 1 96 ? 15.379 -0.634 -15.951 1.00 95.06 96 ASP A N 1
ATOM 695 C CA . ASP A 1 96 ? 15.433 -0.974 -14.530 1.00 95.06 96 ASP A CA 1
ATOM 696 C C . ASP A 1 96 ? 14.094 -0.678 -13.838 1.00 95.06 96 ASP A C 1
ATOM 698 O O . ASP A 1 96 ? 13.266 0.084 -14.350 1.00 95.06 96 ASP A O 1
ATOM 702 N N . ALA A 1 97 ? 13.861 -1.308 -12.690 1.00 95.31 97 ALA A N 1
ATOM 703 C CA . ALA A 1 97 ? 12.676 -1.106 -11.872 1.00 95.31 97 ALA A CA 1
ATOM 704 C C . ALA A 1 97 ? 13.045 -1.027 -10.389 1.00 95.31 97 ALA A C 1
ATOM 706 O O . ALA A 1 97 ? 13.876 -1.779 -9.895 1.00 95.31 97 ALA A O 1
ATOM 707 N N . GLU A 1 98 ? 12.344 -0.167 -9.654 1.00 92.00 98 GLU A N 1
ATOM 708 C CA . GLU A 1 98 ? 12.456 -0.042 -8.197 1.00 92.00 98 GLU A CA 1
ATOM 709 C C . GLU A 1 98 ? 11.814 -1.268 -7.518 1.00 92.00 98 GLU A C 1
ATOM 711 O O . GLU A 1 98 ? 10.652 -1.242 -7.096 1.00 92.00 98 GLU A O 1
ATOM 716 N N . THR A 1 99 ? 12.538 -2.388 -7.487 1.00 89.44 99 THR A N 1
ATOM 717 C CA . THR A 1 99 ? 12.012 -3.696 -7.046 1.00 89.44 99 THR A CA 1
ATOM 718 C C . THR A 1 99 ? 11.523 -3.704 -5.599 1.00 89.44 99 THR A C 1
ATOM 720 O O . THR A 1 99 ? 10.518 -4.334 -5.259 1.00 89.44 99 THR A O 1
ATOM 723 N N . ASP A 1 100 ? 12.177 -2.915 -4.762 1.00 87.38 100 ASP A N 1
ATOM 724 C CA . ASP A 1 100 ? 11.880 -2.628 -3.367 1.00 87.38 100 ASP A CA 1
ATOM 725 C C . ASP A 1 100 ? 10.604 -1.789 -3.189 1.00 87.38 100 ASP A C 1
ATOM 727 O O . ASP A 1 100 ? 9.983 -1.845 -2.129 1.00 87.38 100 ASP A O 1
ATOM 731 N N . LYS A 1 101 ? 10.119 -1.126 -4.248 1.00 88.62 101 LYS A N 1
ATOM 732 C CA . LYS A 1 101 ? 8.788 -0.489 -4.313 1.00 88.62 101 LYS A CA 1
ATOM 733 C C . LYS A 1 101 ? 7.719 -1.389 -4.942 1.00 88.62 101 LYS A C 1
ATOM 735 O O . LYS A 1 101 ? 6.601 -0.944 -5.192 1.00 88.62 101 LYS A O 1
ATOM 740 N N . GLY A 1 102 ? 8.042 -2.655 -5.203 1.00 92.81 102 GLY A N 1
ATOM 741 C CA . GLY A 1 102 ? 7.123 -3.628 -5.786 1.00 92.81 102 GLY A CA 1
ATOM 742 C C . GLY A 1 102 ? 6.945 -3.513 -7.297 1.00 92.81 102 GLY A C 1
ATOM 743 O O . GLY A 1 102 ? 5.998 -4.085 -7.833 1.00 92.81 102 GLY A O 1
ATOM 744 N N . LEU A 1 103 ? 7.836 -2.813 -8.001 1.00 95.56 103 LEU A N 1
ATOM 745 C CA . LEU A 1 103 ? 7.848 -2.784 -9.463 1.00 95.56 103 LEU A CA 1
ATOM 746 C C . LEU A 1 103 ? 8.726 -3.905 -10.021 1.00 95.56 103 LEU A C 1
ATOM 748 O O . LEU A 1 103 ? 9.691 -4.333 -9.399 1.00 95.56 103 LEU A O 1
ATOM 752 N N . THR A 1 104 ? 8.401 -4.390 -11.214 1.00 95.94 104 THR A N 1
ATOM 753 C CA . THR A 1 104 ? 9.222 -5.380 -11.920 1.00 95.94 104 THR A CA 1
ATOM 754 C C . THR A 1 104 ? 9.324 -5.026 -13.390 1.00 95.94 104 THR A C 1
ATOM 756 O O . THR A 1 104 ? 8.379 -4.504 -13.990 1.00 95.94 104 THR A O 1
ATOM 759 N N . VAL A 1 105 ? 10.469 -5.356 -13.974 1.00 97.62 105 VAL A N 1
ATOM 760 C CA . VAL A 1 105 ? 10.703 -5.283 -15.409 1.00 97.62 105 VAL A CA 1
ATOM 761 C C . VAL A 1 105 ? 11.349 -6.584 -15.867 1.00 97.62 105 VAL A C 1
ATOM 763 O O . VAL A 1 105 ? 12.223 -7.134 -15.202 1.00 97.62 105 VAL A O 1
ATOM 766 N N . SER A 1 106 ? 10.873 -7.126 -16.983 1.00 96.50 106 SER A N 1
ATOM 767 C CA . SER A 1 106 ? 11.429 -8.331 -17.601 1.00 96.50 106 SER A CA 1
ATOM 768 C C . SER A 1 106 ? 11.397 -8.209 -19.117 1.00 96.50 106 SER A C 1
ATOM 770 O O . SER A 1 106 ? 10.626 -7.431 -19.676 1.00 96.50 106 SER A O 1
ATOM 772 N N . ARG A 1 107 ? 12.228 -8.986 -19.809 1.00 97.25 107 ARG A N 1
ATOM 773 C CA . ARG A 1 107 ? 12.267 -9.025 -21.272 1.00 97.25 107 ARG A CA 1
ATOM 774 C C . ARG A 1 107 ? 11.923 -10.426 -21.757 1.00 97.25 107 ARG A C 1
ATOM 776 O O . ARG A 1 107 ? 12.516 -11.401 -21.306 1.00 97.25 107 ARG A O 1
ATOM 783 N N . VAL A 1 108 ? 10.998 -10.520 -22.709 1.00 97.00 108 VAL A N 1
ATOM 784 C CA . VAL A 1 108 ? 10.663 -11.765 -23.414 1.00 97.00 108 VAL A CA 1
ATOM 785 C C . VAL A 1 108 ? 10.793 -11.505 -24.908 1.00 97.00 108 VAL A C 1
ATOM 787 O O . VAL A 1 108 ? 9.983 -10.786 -25.490 1.00 97.00 108 VAL A O 1
ATOM 790 N N . GLY A 1 109 ? 11.840 -12.052 -25.529 1.00 96.31 109 GLY A N 1
ATOM 791 C CA . GLY A 1 109 ? 12.184 -11.711 -26.911 1.00 96.31 109 GLY A CA 1
ATOM 792 C C . GLY A 1 109 ? 12.395 -10.202 -27.059 1.00 96.31 109 GLY A C 1
ATOM 793 O O . GLY A 1 109 ? 13.169 -9.616 -26.309 1.00 96.31 109 GLY A O 1
ATOM 794 N N . ASN A 1 110 ? 11.673 -9.571 -27.984 1.00 95.38 110 ASN A N 1
ATOM 795 C CA . ASN A 1 110 ? 11.759 -8.128 -28.246 1.00 95.38 110 ASN A CA 1
ATOM 796 C C . ASN A 1 110 ? 10.778 -7.282 -27.415 1.00 95.38 110 ASN A C 1
ATOM 798 O O . ASN A 1 110 ? 10.679 -6.078 -27.626 1.00 95.38 110 ASN A O 1
ATOM 802 N N . THR A 1 111 ? 10.047 -7.889 -26.478 1.00 97.06 111 THR A N 1
ATOM 803 C CA . THR A 1 111 ? 9.064 -7.191 -25.642 1.00 97.06 111 THR A CA 1
ATOM 804 C C . THR A 1 111 ? 9.621 -6.954 -24.245 1.00 97.06 111 THR A C 1
ATOM 806 O O . THR A 1 111 ? 10.000 -7.904 -23.555 1.00 97.06 111 THR A O 1
ATOM 809 N N . ILE A 1 112 ? 9.612 -5.695 -23.806 1.00 98.00 112 ILE A N 1
ATOM 810 C CA . ILE A 1 112 ? 9.804 -5.326 -22.401 1.00 98.00 112 ILE A CA 1
ATOM 811 C C . ILE A 1 112 ? 8.442 -5.393 -21.706 1.00 98.00 112 ILE A C 1
ATOM 813 O O . ILE A 1 112 ? 7.468 -4.803 -22.171 1.00 98.00 112 ILE A O 1
ATOM 817 N N . LYS A 1 113 ? 8.360 -6.156 -20.618 1.00 97.31 113 LYS A N 1
ATOM 818 C CA . LYS A 1 113 ? 7.165 -6.338 -19.795 1.00 97.31 113 LYS A CA 1
ATOM 819 C C . LYS A 1 113 ? 7.367 -5.647 -18.455 1.00 97.31 113 LYS A C 1
ATOM 821 O O . LYS A 1 113 ? 8.346 -5.923 -17.766 1.00 97.31 113 LYS A O 1
ATOM 826 N N . TYR A 1 114 ? 6.399 -4.823 -18.079 1.00 97.25 114 TYR A N 1
ATOM 827 C CA . TYR A 1 114 ? 6.315 -4.205 -16.762 1.00 97.25 114 TYR A CA 1
ATOM 828 C C . TYR A 1 114 ? 5.256 -4.917 -15.930 1.00 97.25 114 TYR A C 1
ATOM 830 O O . TYR A 1 114 ? 4.230 -5.349 -16.460 1.00 97.25 114 TYR A O 1
ATOM 838 N N . GLY A 1 115 ? 5.502 -5.039 -14.633 1.00 96.06 115 GLY A N 1
ATOM 839 C CA . GLY A 1 115 ? 4.576 -5.690 -13.721 1.00 96.06 115 GLY A CA 1
ATOM 840 C C . GLY A 1 115 ? 4.742 -5.223 -12.287 1.00 96.06 115 GLY A C 1
ATOM 841 O O . GLY A 1 115 ? 5.622 -4.422 -11.965 1.00 96.06 115 GLY A O 1
ATOM 842 N N . ILE A 1 116 ? 3.902 -5.778 -11.424 1.00 96.12 116 ILE A N 1
ATOM 843 C CA . ILE A 1 116 ? 3.905 -5.531 -9.986 1.00 96.12 116 ILE A CA 1
ATOM 844 C C . ILE A 1 116 ? 4.314 -6.826 -9.289 1.00 96.12 116 ILE A C 1
ATOM 846 O O . ILE A 1 116 ? 3.710 -7.874 -9.518 1.00 96.12 116 ILE A O 1
ATOM 850 N N . ASN A 1 117 ? 5.314 -6.750 -8.415 1.00 94.44 117 ASN A N 1
ATOM 851 C CA . ASN A 1 117 ? 5.570 -7.793 -7.434 1.00 94.44 117 ASN A CA 1
ATOM 852 C C . ASN A 1 117 ? 4.559 -7.618 -6.296 1.00 94.44 117 ASN A C 1
ATOM 854 O O . ASN A 1 117 ? 4.672 -6.694 -5.488 1.00 94.44 117 ASN A O 1
ATOM 858 N N . VAL A 1 118 ? 3.554 -8.493 -6.272 1.00 90.06 118 VAL A N 1
ATOM 859 C CA . VAL A 1 118 ? 2.436 -8.421 -5.324 1.00 90.06 118 VAL A CA 1
ATOM 860 C C . VAL A 1 118 ? 2.920 -8.528 -3.881 1.00 90.06 118 VAL A C 1
ATOM 862 O O . VAL A 1 118 ? 2.435 -7.773 -3.046 1.00 90.06 118 VAL A O 1
ATOM 865 N N . ASP A 1 119 ? 3.909 -9.375 -3.596 1.00 88.31 119 ASP A N 1
ATOM 866 C CA . ASP A 1 119 ? 4.431 -9.562 -2.240 1.00 88.31 119 ASP A CA 1
ATOM 867 C C . ASP A 1 119 ? 5.164 -8.308 -1.755 1.00 88.31 119 ASP A C 1
ATOM 869 O O . ASP A 1 119 ? 4.903 -7.807 -0.663 1.00 88.31 119 ASP A O 1
ATOM 873 N N . SER A 1 120 ? 6.033 -7.734 -2.591 1.00 87.69 120 SER A N 1
ATOM 874 C CA . SER A 1 120 ? 6.733 -6.487 -2.265 1.00 87.69 120 SER A CA 1
ATOM 875 C C . SER A 1 120 ? 5.773 -5.302 -2.140 1.00 87.69 120 SER A C 1
ATOM 877 O O . SER A 1 120 ? 5.918 -4.491 -1.224 1.00 87.69 120 SER A O 1
ATOM 879 N N . LEU A 1 121 ? 4.770 -5.189 -3.018 1.00 88.38 121 LEU A N 1
ATOM 880 C CA . LEU A 1 121 ? 3.754 -4.140 -2.918 1.00 88.38 121 LEU A CA 1
ATOM 881 C C . LEU A 1 121 ? 2.914 -4.310 -1.644 1.00 88.38 121 LEU A C 1
ATOM 883 O O . LEU A 1 121 ? 2.712 -3.344 -0.910 1.00 88.38 121 LEU A O 1
ATOM 887 N N . ALA A 1 122 ? 2.470 -5.532 -1.349 1.00 83.19 122 ALA A N 1
ATOM 888 C CA . ALA A 1 122 ? 1.720 -5.846 -0.140 1.00 83.19 122 ALA A CA 1
ATOM 889 C C . ALA A 1 122 ? 2.545 -5.578 1.120 1.00 83.19 122 ALA A C 1
ATOM 891 O O . ALA A 1 122 ? 2.002 -5.035 2.076 1.00 83.19 122 ALA A O 1
ATOM 892 N N . ASN A 1 123 ? 3.846 -5.870 1.119 1.00 82.62 123 ASN A N 1
ATOM 893 C CA . ASN A 1 123 ? 4.746 -5.544 2.223 1.00 82.62 123 ASN A CA 1
ATOM 894 C C . ASN A 1 123 ? 4.902 -4.034 2.403 1.00 82.62 123 ASN A C 1
ATOM 896 O O . ASN A 1 123 ? 4.847 -3.554 3.530 1.00 82.62 123 ASN A O 1
ATOM 900 N N . ASN A 1 124 ? 5.029 -3.265 1.320 1.00 84.31 124 ASN A N 1
ATOM 901 C CA . ASN A 1 124 ? 5.080 -1.804 1.399 1.00 84.31 124 ASN A CA 1
ATOM 902 C C . ASN A 1 124 ? 3.762 -1.212 1.916 1.00 84.31 124 ASN A C 1
ATOM 904 O O . ASN A 1 124 ? 3.778 -0.336 2.780 1.00 84.31 124 ASN A O 1
ATOM 908 N N . ILE A 1 125 ? 2.616 -1.697 1.431 1.00 82.56 125 ILE A N 1
ATOM 909 C CA . ILE A 1 125 ? 1.296 -1.249 1.894 1.00 82.56 125 ILE A CA 1
ATOM 910 C C . ILE A 1 125 ? 1.089 -1.651 3.352 1.00 82.56 125 ILE A C 1
ATOM 912 O O . ILE A 1 125 ? 0.784 -0.800 4.178 1.00 82.56 125 ILE A O 1
ATOM 916 N N . THR A 1 126 ? 1.293 -2.924 3.686 1.00 77.75 126 THR A N 1
ATOM 917 C CA . THR A 1 126 ? 1.125 -3.453 5.043 1.00 77.75 126 THR A CA 1
ATOM 918 C C . THR A 1 126 ? 2.074 -2.764 6.004 1.00 77.75 126 THR A C 1
ATOM 920 O O . THR A 1 126 ? 1.618 -2.275 7.023 1.00 77.75 126 THR A O 1
ATOM 923 N N . SER A 1 127 ? 3.362 -2.638 5.684 1.00 74.06 127 SER A N 1
ATOM 924 C CA . SER A 1 127 ? 4.325 -1.942 6.542 1.00 74.06 127 SER A CA 1
ATOM 925 C C . SER A 1 127 ? 3.907 -0.495 6.779 1.00 74.06 127 SER A C 1
ATOM 927 O O . SER A 1 127 ? 3.856 -0.072 7.928 1.00 74.06 127 SER A O 1
ATOM 929 N N . ASN A 1 128 ? 3.505 0.247 5.743 1.00 74.56 128 ASN A N 1
ATOM 930 C CA . ASN A 1 128 ? 3.057 1.630 5.909 1.00 74.56 128 ASN A CA 1
ATOM 931 C C . ASN A 1 128 ? 1.744 1.733 6.692 1.00 74.56 128 ASN A C 1
ATOM 933 O O . ASN A 1 128 ? 1.644 2.539 7.611 1.00 74.56 128 ASN A O 1
ATOM 937 N N . VAL A 1 129 ? 0.742 0.914 6.378 1.00 77.12 129 VAL A N 1
ATOM 938 C CA . VAL A 1 129 ? -0.569 0.937 7.043 1.00 77.12 129 VAL A CA 1
ATOM 939 C C . VAL A 1 129 ? -0.455 0.457 8.489 1.00 77.12 129 VAL A C 1
ATOM 941 O O . VAL A 1 129 ? -0.914 1.145 9.394 1.00 77.12 129 VAL A O 1
ATOM 944 N N . VAL A 1 130 ? 0.208 -0.674 8.734 1.00 68.44 130 VAL A N 1
ATOM 945 C CA . VAL A 1 130 ? 0.436 -1.235 10.074 1.00 68.44 130 VAL A CA 1
ATOM 946 C C . VAL A 1 130 ? 1.342 -0.325 10.898 1.00 68.44 130 VAL A C 1
ATOM 948 O O . VAL A 1 130 ? 1.058 -0.110 12.071 1.00 68.44 130 VAL A O 1
ATOM 951 N N . THR A 1 131 ? 2.387 0.272 10.317 1.00 68.38 131 THR A N 1
ATOM 952 C CA . THR A 1 131 ? 3.200 1.288 11.008 1.00 68.38 131 THR A CA 1
ATOM 953 C C . THR A 1 131 ? 2.366 2.521 11.323 1.00 68.38 131 THR A C 1
ATOM 955 O O . THR A 1 131 ? 2.418 3.006 12.446 1.00 68.38 131 THR A O 1
ATOM 958 N N . ASN A 1 132 ? 1.539 3.009 10.402 1.00 65.88 132 ASN A N 1
ATOM 959 C CA . ASN A 1 132 ? 0.656 4.141 10.681 1.00 65.88 132 ASN A CA 1
ATOM 960 C C . ASN A 1 132 ? -0.389 3.814 11.761 1.00 65.88 132 ASN A C 1
ATOM 962 O O . ASN A 1 132 ? -0.719 4.684 12.556 1.00 65.88 132 ASN A O 1
ATOM 966 N N . ILE A 1 133 ? -0.849 2.565 11.849 1.00 71.56 133 ILE A N 1
ATOM 967 C CA . ILE A 1 133 ? -1.771 2.093 12.891 1.00 71.56 133 ILE A CA 1
ATOM 968 C C . ILE A 1 133 ? -1.069 1.922 14.253 1.00 71.56 133 ILE A C 1
ATOM 970 O O . ILE A 1 133 ? -1.584 2.376 15.270 1.00 71.56 133 ILE A O 1
ATOM 974 N N . ASN A 1 134 ? 0.108 1.290 14.293 1.00 64.50 134 ASN A N 1
ATOM 975 C CA . ASN A 1 134 ? 0.790 0.899 15.539 1.00 64.5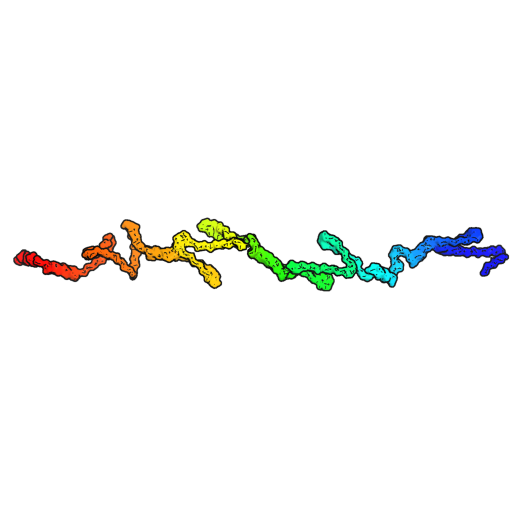0 134 ASN A CA 1
ATOM 976 C C . ASN A 1 134 ? 1.801 1.941 16.056 1.00 64.50 134 ASN A C 1
ATOM 978 O O . ASN A 1 134 ? 2.133 1.974 17.247 1.00 64.50 134 ASN A O 1
ATOM 982 N N . ASN A 1 135 ? 2.337 2.770 15.161 1.00 64.44 135 ASN A N 1
ATOM 983 C CA . ASN A 1 135 ? 3.364 3.777 15.436 1.00 64.44 135 ASN A CA 1
ATOM 984 C C . ASN A 1 135 ? 2.933 5.205 15.069 1.00 64.44 135 ASN A C 1
ATOM 986 O O . ASN A 1 135 ? 3.599 6.152 15.489 1.00 64.44 135 ASN A O 1
ATOM 990 N N . GLY A 1 136 ? 1.844 5.382 14.318 1.00 60.41 136 GLY A N 1
ATOM 991 C CA . GLY A 1 136 ? 1.301 6.700 14.015 1.00 60.41 136 GLY A CA 1
ATOM 992 C C . GLY A 1 136 ? 0.725 7.377 15.259 1.00 60.41 136 GLY A C 1
ATOM 993 O O . GLY A 1 136 ? 0.138 6.745 16.134 1.00 60.41 136 GLY A O 1
ATOM 994 N N . LYS A 1 137 ? 0.897 8.699 15.345 1.00 57.25 137 LYS A N 1
ATOM 995 C CA . LYS A 1 137 ? 0.288 9.5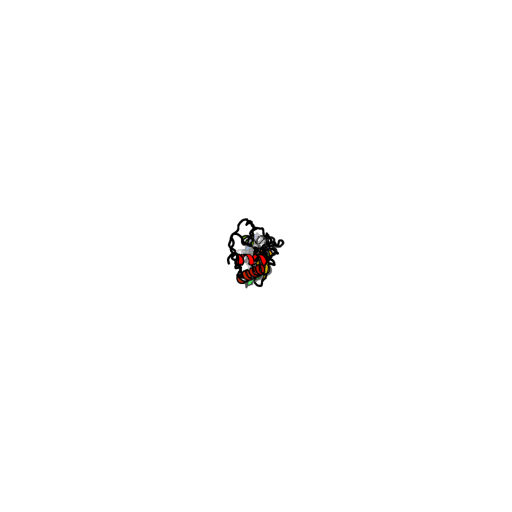30 16.400 1.00 57.25 137 LYS A CA 1
ATOM 996 C C . LYS A 1 137 ? -1.203 9.802 16.153 1.00 57.25 137 LYS A C 1
ATOM 998 O O . LYS A 1 137 ? -1.886 10.291 17.049 1.00 57.25 137 LYS A O 1
ATOM 1003 N N . THR A 1 138 ? -1.692 9.509 14.950 1.00 60.84 138 THR A N 1
ATOM 1004 C CA . THR A 1 138 ? -3.083 9.718 14.539 1.00 60.84 138 THR A CA 1
ATOM 1005 C C . THR A 1 138 ? -3.932 8.534 14.987 1.00 60.84 138 THR A C 1
ATOM 1007 O O . THR A 1 138 ? -3.670 7.402 14.592 1.00 60.84 138 THR A O 1
ATOM 1010 N N . ALA A 1 139 ? -4.947 8.788 15.812 1.00 59.00 139 ALA A N 1
ATOM 1011 C CA . ALA A 1 139 ? -5.874 7.758 16.272 1.00 59.00 139 ALA A CA 1
ATOM 1012 C C . ALA A 1 139 ? -6.637 7.102 15.101 1.00 59.00 139 ALA A C 1
ATO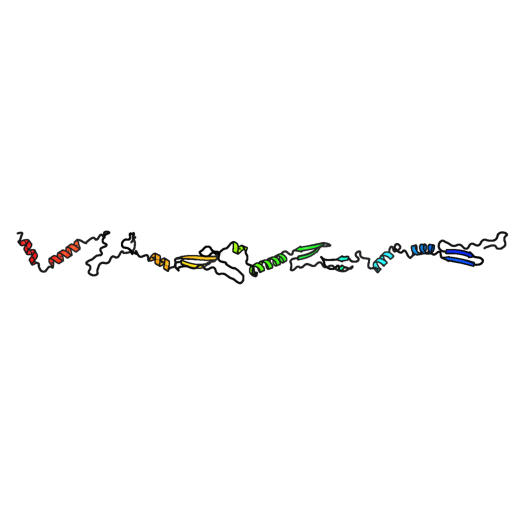M 1014 O O . ALA A 1 139 ? -6.933 7.753 14.098 1.00 59.00 139 ALA A O 1
ATOM 1015 N N . ILE A 1 140 ? -7.005 5.822 15.244 1.00 67.00 140 ILE A N 1
ATOM 1016 C CA . ILE A 1 140 ? -7.893 5.129 14.297 1.00 67.00 140 ILE A CA 1
ATOM 1017 C C . ILE A 1 140 ? -9.327 5.633 14.523 1.00 67.00 140 ILE A C 1
ATOM 1019 O O . ILE A 1 140 ? -10.088 5.064 15.307 1.00 67.00 140 ILE A O 1
ATOM 1023 N N . THR A 1 141 ? -9.705 6.710 13.836 1.00 58.72 141 THR A N 1
ATOM 1024 C CA . THR A 1 141 ? -10.971 7.444 14.040 1.00 58.72 141 THR A CA 1
ATOM 1025 C C . THR A 1 141 ? -12.239 6.581 13.896 1.00 58.72 141 THR A C 1
ATOM 1027 O O . THR A 1 141 ? -13.271 6.873 14.504 1.00 58.72 141 THR A O 1
ATOM 1030 N N . ASN A 1 142 ? -12.181 5.478 13.141 1.00 54.88 142 ASN A N 1
ATOM 1031 C CA . ASN A 1 142 ? -13.328 4.575 12.977 1.00 54.88 142 ASN A CA 1
ATOM 1032 C C . ASN A 1 142 ? -13.653 3.769 14.249 1.00 54.88 142 ASN A C 1
ATOM 1034 O O . ASN A 1 142 ? -14.798 3.372 14.433 1.00 54.88 142 ASN A O 1
ATOM 1038 N N . ILE A 1 143 ? -12.688 3.546 15.151 1.00 64.38 143 ILE A N 1
ATOM 1039 C CA . ILE A 1 143 ? -12.942 2.837 16.418 1.00 64.38 143 ILE A CA 1
ATOM 1040 C C . ILE A 1 143 ? -13.543 3.796 17.455 1.00 64.38 143 ILE A C 1
ATOM 1042 O O . ILE A 1 143 ? -14.487 3.432 18.154 1.00 64.38 143 ILE A O 1
ATOM 1046 N N . SER A 1 144 ? -13.066 5.045 17.515 1.00 58.69 144 SER A N 1
ATOM 1047 C CA . SER A 1 144 ? -13.544 6.045 18.485 1.00 58.69 144 SER A CA 1
ATOM 1048 C C . SER A 1 144 ? -14.983 6.510 18.244 1.00 58.69 144 SER A C 1
ATOM 1050 O O . SER A 1 144 ? -15.610 7.051 19.148 1.00 58.69 144 SER A O 1
ATOM 1052 N N . THR A 1 145 ? -15.511 6.330 17.030 1.00 61.50 145 THR A N 1
ATOM 1053 C CA . THR A 1 145 ? -16.900 6.686 16.692 1.00 61.50 145 THR A CA 1
ATOM 1054 C C . THR A 1 145 ? -17.895 5.556 16.972 1.00 61.50 145 THR A C 1
ATOM 1056 O O . THR A 1 145 ? -19.064 5.841 17.215 1.00 61.50 145 THR A O 1
ATOM 1059 N N . GLY A 1 146 ? -17.450 4.292 16.977 1.00 66.62 146 GLY A N 1
ATOM 1060 C CA . GLY A 1 146 ? -18.295 3.123 17.260 1.00 66.62 146 GLY A CA 1
ATOM 1061 C C . GLY A 1 146 ? -18.288 2.659 18.722 1.00 66.62 146 GLY A C 1
ATOM 1062 O O . GLY A 1 146 ? -19.224 1.989 19.150 1.00 66.62 146 GLY A O 1
ATOM 1063 N N . PHE A 1 147 ? -17.258 3.016 19.499 1.00 75.75 147 PHE A N 1
ATOM 1064 C CA . PHE A 1 147 ? -17.135 2.678 20.919 1.00 75.75 147 PHE A CA 1
ATOM 1065 C C . PHE A 1 147 ? -16.970 3.947 21.760 1.00 75.75 147 PHE A C 1
ATOM 1067 O O . PHE A 1 147 ? -15.911 4.574 21.759 1.00 75.75 147 PHE A O 1
ATOM 1074 N N . THR A 1 148 ? -18.014 4.317 22.501 1.00 77.69 148 THR A N 1
ATOM 1075 C CA . THR A 1 148 ? -18.003 5.476 23.403 1.00 77.69 148 THR A CA 1
ATOM 1076 C C . THR A 1 148 ? -18.138 5.031 24.853 1.00 77.69 148 THR A C 1
ATOM 1078 O O . THR A 1 148 ? -19.064 4.293 25.189 1.00 77.69 148 THR A O 1
ATOM 1081 N N . VAL A 1 149 ? -17.278 5.545 25.729 1.00 85.12 149 VAL A N 1
ATOM 1082 C CA . VAL A 1 149 ? -17.482 5.495 27.183 1.00 85.12 149 VAL A CA 1
ATOM 1083 C C . VAL A 1 149 ? -18.077 6.834 27.600 1.00 85.12 149 VAL A C 1
ATOM 1085 O O . VAL A 1 149 ? -17.577 7.875 27.185 1.00 85.12 149 VAL A O 1
ATOM 1088 N N . SER A 1 150 ? -19.146 6.824 28.391 1.00 86.62 150 SER A N 1
ATOM 1089 C CA . SER A 1 150 ? -19.739 8.044 28.951 1.00 86.62 150 SER A CA 1
ATOM 1090 C C . SER A 1 150 ? -19.621 8.054 30.467 1.00 86.62 150 SER A C 1
ATOM 1092 O O . SER A 1 150 ? -19.533 6.998 31.094 1.00 86.62 150 SER A O 1
ATOM 1094 N N . ASP A 1 151 ? -19.623 9.245 31.054 1.00 84.38 151 ASP A N 1
ATOM 1095 C CA . ASP A 1 151 ? -19.761 9.404 32.496 1.00 84.38 151 ASP A CA 1
ATOM 1096 C C . ASP A 1 151 ? -21.201 9.106 32.962 1.00 84.38 151 ASP A C 1
ATOM 1098 O O . ASP A 1 151 ? -22.099 8.806 32.170 1.00 84.38 151 ASP A O 1
ATOM 1102 N N . GLY A 1 152 ? -21.434 9.213 34.274 1.00 82.50 152 GLY A N 1
ATOM 1103 C CA . GLY A 1 152 ? -22.757 9.002 34.870 1.00 82.50 152 GLY A CA 1
ATOM 1104 C C . GLY A 1 152 ? -23.833 10.010 34.439 1.00 82.50 152 GLY A C 1
ATOM 1105 O O . GLY A 1 152 ? -24.988 9.831 34.807 1.00 82.50 152 GLY A O 1
ATOM 1106 N N . ASN A 1 153 ? -23.471 11.045 33.672 1.00 88.00 153 ASN A N 1
ATOM 1107 C CA . ASN A 1 153 ? -24.379 12.043 33.109 1.00 88.00 153 ASN A CA 1
ATOM 1108 C C . ASN A 1 153 ? -24.544 11.879 31.585 1.00 88.00 153 ASN A C 1
ATOM 1110 O O . ASN A 1 153 ? -24.975 12.819 30.917 1.00 88.00 153 ASN A O 1
ATOM 1114 N N . ASN A 1 154 ? -24.170 10.721 31.021 1.00 84.62 154 ASN A N 1
ATOM 1115 C CA . ASN A 1 154 ? -24.199 10.439 29.581 1.00 84.62 154 ASN A CA 1
ATOM 1116 C C . ASN A 1 154 ? -23.310 11.369 28.739 1.00 84.62 154 ASN A C 1
ATOM 1118 O O . ASN A 1 154 ? -23.504 11.485 27.527 1.00 84.62 154 ASN A O 1
ATOM 1122 N N . LYS A 1 155 ? -22.315 12.020 29.348 1.00 87.00 155 LYS A N 1
ATOM 1123 C CA . LYS A 1 155 ? -21.342 12.816 28.609 1.00 87.00 155 LYS A CA 1
ATOM 1124 C C . LYS A 1 155 ? -20.193 11.912 28.155 1.00 87.00 155 LYS A C 1
ATOM 1126 O O . LYS A 1 155 ? -19.576 11.274 29.010 1.00 87.00 155 LYS A O 1
ATOM 1131 N N . PRO A 1 156 ? -19.859 11.872 26.852 1.00 85.19 156 PRO A N 1
ATOM 1132 C CA . PRO A 1 156 ? -18.721 11.101 26.373 1.00 85.19 156 PRO A CA 1
ATOM 1133 C C . PRO A 1 156 ? -17.429 11.510 27.081 1.00 85.19 156 PRO A C 1
ATOM 1135 O O . PRO A 1 156 ? -17.102 12.696 27.184 1.00 85.19 156 PRO A O 1
ATOM 1138 N N . VAL A 1 157 ? -16.697 10.512 27.558 1.00 84.25 157 VAL A N 1
ATOM 1139 C CA . VAL A 1 157 ? -15.351 10.659 28.098 1.00 84.25 157 VAL A CA 1
ATOM 1140 C C . VAL A 1 157 ? -1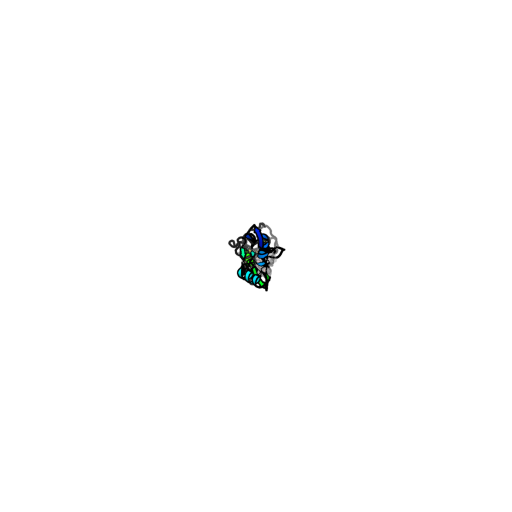4.376 10.436 26.952 1.00 84.25 157 VAL A C 1
ATOM 1142 O O . VAL A 1 157 ? -14.441 9.420 26.259 1.00 84.25 157 VAL A O 1
ATOM 1145 N N . ASP A 1 158 ? -13.465 11.386 26.750 1.00 78.50 158 ASP A N 1
ATOM 1146 C CA . ASP A 1 158 ? -12.410 11.261 25.747 1.00 78.50 158 ASP A CA 1
ATOM 1147 C C . ASP A 1 158 ? -11.404 10.177 26.164 1.00 78.50 158 ASP A C 1
ATOM 1149 O O . ASP A 1 158 ? -10.470 10.401 26.940 1.00 78.50 158 ASP A O 1
ATOM 1153 N N . MET A 1 159 ? -11.616 8.971 25.642 1.00 77.69 159 MET A N 1
ATOM 1154 C CA . MET A 1 159 ? -10.684 7.856 25.731 1.00 77.69 159 MET A CA 1
ATOM 1155 C C . MET A 1 159 ? -9.627 8.027 24.639 1.00 77.69 159 MET A C 1
ATOM 1157 O O . MET A 1 159 ? -9.615 7.286 23.660 1.00 77.69 159 MET A O 1
ATOM 1161 N N . ALA A 1 160 ? -8.750 9.023 24.785 1.00 73.50 160 ALA A N 1
ATOM 1162 C CA . ALA A 1 160 ? -7.671 9.294 23.838 1.00 73.50 160 ALA A CA 1
ATOM 1163 C C . ALA A 1 160 ? -6.665 8.124 23.797 1.00 73.50 160 ALA A C 1
ATOM 1165 O O . ALA A 1 160 ? -5.645 8.139 24.488 1.00 73.50 160 ALA A O 1
ATOM 1166 N N . MET A 1 161 ?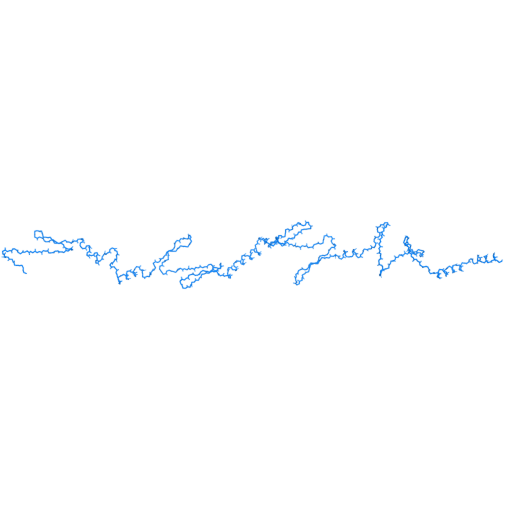 -6.979 7.097 23.006 1.00 74.56 161 MET A N 1
ATOM 1167 C CA . MET A 1 161 ? -6.168 5.902 22.785 1.00 74.56 161 MET A CA 1
ATOM 1168 C C . MET A 1 161 ? -5.094 6.223 21.748 1.00 74.56 161 MET A C 1
ATOM 1170 O O . MET A 1 161 ? -5.287 6.044 20.546 1.00 74.56 161 MET A O 1
ATOM 1174 N N . THR A 1 162 ? -3.963 6.740 22.219 1.00 72.19 162 THR A N 1
ATOM 1175 C CA . THR A 1 162 ? -2.779 6.977 21.386 1.00 72.19 162 THR A CA 1
ATOM 1176 C C . THR A 1 162 ? -1.652 6.046 21.817 1.00 72.19 162 THR A C 1
ATOM 1178 O O . THR A 1 162 ? -1.701 5.446 22.891 1.00 72.19 162 THR A O 1
ATOM 1181 N N . LYS A 1 163 ? -0.596 5.939 21.002 1.00 70.19 163 LYS A N 1
ATOM 1182 C CA . LYS A 1 163 ? 0.590 5.132 21.335 1.00 70.19 163 LYS A CA 1
ATOM 1183 C C . LYS A 1 163 ? 1.145 5.443 22.735 1.00 70.19 163 LYS A C 1
ATOM 1185 O O . LYS A 1 163 ? 1.536 4.536 23.471 1.00 70.19 163 LYS A O 1
ATOM 1190 N N . ASP A 1 164 ? 1.130 6.722 23.103 1.00 76.94 164 ASP A N 1
ATOM 1191 C CA . ASP A 1 164 ? 1.735 7.221 24.338 1.00 76.94 164 ASP A CA 1
ATOM 1192 C C . ASP A 1 164 ? 0.716 7.387 25.476 1.00 76.94 164 ASP A C 1
ATOM 1194 O O . ASP A 1 164 ? 1.096 7.449 26.646 1.00 76.94 164 ASP A O 1
ATOM 1198 N N . LYS A 1 165 ? -0.587 7.411 25.164 1.00 75.62 165 LYS A N 1
ATOM 1199 C CA . LYS A 1 165 ? -1.661 7.608 26.139 1.00 75.62 165 LYS A CA 1
ATOM 1200 C C . LYS A 1 165 ? -2.561 6.378 26.194 1.00 75.62 165 LYS A C 1
ATOM 1202 O O . LYS A 1 165 ? -3.324 6.093 25.278 1.00 75.62 165 LYS A O 1
ATOM 1207 N N . LYS A 1 166 ? -2.464 5.657 27.313 1.00 77.25 166 LYS A N 1
ATOM 1208 C CA . LYS A 1 166 ? -3.237 4.443 27.607 1.00 77.25 166 LYS A CA 1
ATOM 1209 C C . LYS A 1 166 ? -4.293 4.756 28.674 1.00 77.25 166 LYS A C 1
ATOM 1211 O O . LYS A 1 166 ? -3.999 4.572 29.855 1.00 77.25 166 LYS A O 1
ATOM 1216 N N . PRO A 1 167 ? -5.470 5.295 28.307 1.00 81.56 167 PRO A N 1
ATOM 1217 C CA . PRO A 1 167 ? -6.520 5.563 29.285 1.00 81.56 167 PRO A CA 1
ATOM 1218 C C . PRO A 1 167 ? -6.967 4.255 29.953 1.00 81.56 167 PRO A C 1
ATOM 1220 O O . PRO A 1 167 ? -7.095 3.228 29.285 1.00 81.56 167 PRO A O 1
ATOM 1223 N N . ASN A 1 168 ? -7.196 4.282 31.267 1.00 82.94 168 ASN A N 1
ATOM 1224 C CA . ASN A 1 168 ? -7.766 3.156 32.000 1.00 82.94 168 ASN A CA 1
ATOM 1225 C C . ASN A 1 168 ? -9.286 3.324 32.129 1.00 82.94 168 ASN A C 1
ATOM 1227 O O . ASN A 1 168 ? -9.783 4.405 32.430 1.00 82.94 168 ASN A O 1
ATOM 1231 N N . LEU A 1 169 ? -10.029 2.237 31.925 1.00 86.19 169 LEU A N 1
ATOM 1232 C CA . LEU A 1 169 ? -11.444 2.170 32.276 1.00 86.19 169 LEU A CA 1
ATOM 1233 C C . LEU A 1 169 ? -11.559 1.487 33.638 1.00 86.19 169 LEU A C 1
ATOM 1235 O O . LEU A 1 169 ? -11.158 0.334 33.783 1.00 86.19 169 LEU A O 1
ATOM 1239 N N . GLN A 1 170 ? -12.074 2.207 34.631 1.00 86.00 170 GLN A N 1
ATOM 1240 C CA . GLN A 1 170 ? -12.286 1.686 35.979 1.00 86.00 170 GLN A CA 1
ATOM 1241 C C . GLN A 1 170 ? -13.778 1.662 36.293 1.00 86.00 170 GLN A C 1
ATOM 1243 O O . GLN A 1 170 ? -14.471 2.665 36.128 1.00 86.00 170 GLN A O 1
ATOM 1248 N N . PHE A 1 171 ? -14.253 0.522 36.783 1.00 85.88 171 PHE A N 1
ATOM 1249 C CA . PHE A 1 171 ? -15.586 0.381 37.352 1.00 85.88 171 PHE A CA 1
ATOM 1250 C C . PHE A 1 171 ? -15.458 0.519 38.867 1.00 85.88 171 PHE A C 1
ATOM 1252 O O . PHE A 1 171 ? -14.797 -0.296 39.507 1.00 85.88 171 PHE A O 1
ATOM 1259 N N . VAL A 1 172 ? -16.041 1.577 39.432 1.00 83.88 172 VAL A N 1
ATOM 1260 C CA . VAL A 1 172 ? -15.912 1.906 40.857 1.00 83.88 172 VAL A CA 1
ATOM 1261 C C . VAL A 1 172 ? -17.277 1.975 41.530 1.00 83.88 172 VAL A C 1
ATOM 1263 O O . VAL A 1 172 ? -18.251 2.456 40.954 1.00 83.88 172 VAL A O 1
ATOM 1266 N N . SER A 1 173 ? -17.326 1.512 42.776 1.00 86.94 173 SER A N 1
ATOM 1267 C CA . SER A 1 173 ? -18.481 1.669 43.659 1.00 86.94 173 SER A CA 1
ATOM 1268 C C . SER A 1 173 ? -18.558 3.123 44.123 1.00 86.94 173 SER A C 1
ATOM 1270 O O . SER A 1 173 ? -17.589 3.640 44.679 1.00 86.94 173 SER A O 1
ATOM 1272 N N . LYS A 1 174 ? -19.685 3.803 43.887 1.00 84.31 174 LYS A N 1
ATOM 1273 C CA . LYS A 1 174 ? -19.850 5.212 44.290 1.00 84.31 174 LYS A CA 1
ATOM 1274 C C . LYS A 1 174 ? -19.981 5.371 45.809 1.00 84.31 174 LYS A C 1
ATOM 1276 O O . LYS A 1 174 ? -19.562 6.388 46.350 1.00 84.31 174 LYS A O 1
ATOM 1281 N N . ASP A 1 175 ? -20.586 4.390 46.470 1.00 86.06 175 ASP A N 1
ATOM 1282 C CA . ASP A 1 175 ? -21.030 4.456 47.866 1.00 86.06 175 ASP A CA 1
ATOM 1283 C C . ASP A 1 175 ? -20.535 3.283 48.734 1.00 86.06 175 ASP A C 1
ATOM 1285 O O . ASP A 1 175 ? -20.876 3.207 49.909 1.00 86.06 175 ASP A O 1
ATOM 1289 N N . GLY A 1 176 ? -19.737 2.363 48.180 1.00 85.75 176 GLY A N 1
ATOM 1290 C CA . GLY A 1 176 ? -19.221 1.190 48.899 1.00 85.75 176 GLY A CA 1
ATOM 1291 C C . GLY A 1 176 ? -20.242 0.059 49.099 1.00 85.75 176 GLY A C 1
ATOM 1292 O O . GLY A 1 176 ? -19.897 -0.995 49.638 1.00 85.75 176 GLY A O 1
ATOM 1293 N N . ASN A 1 177 ? -21.482 0.226 48.629 1.00 91.06 177 ASN A N 1
ATOM 1294 C CA . ASN A 1 177 ? -22.522 -0.802 48.735 1.00 91.06 177 ASN A CA 1
ATOM 1295 C C . ASN A 1 177 ? -22.438 -1.844 47.623 1.00 91.06 177 ASN A C 1
ATOM 1297 O O . ASN A 1 177 ? -23.003 -2.929 47.743 1.00 91.06 177 ASN A O 1
ATOM 1301 N N . THR A 1 178 ? -21.726 -1.519 46.547 1.00 92.38 178 THR A N 1
ATOM 1302 C CA . THR A 1 178 ? -21.402 -2.468 45.483 1.00 92.38 178 THR A CA 1
ATOM 1303 C C . THR A 1 178 ? -19.958 -2.927 45.571 1.00 92.38 178 THR A C 1
ATOM 1305 O O . THR A 1 178 ? -19.073 -2.164 45.968 1.00 92.38 178 THR A O 1
ATOM 1308 N N . GLU A 1 179 ? -19.735 -4.173 45.183 1.00 93.38 179 GLU A N 1
ATOM 1309 C CA . GLU A 1 179 ? -18.427 -4.755 44.939 1.00 93.38 179 GLU A CA 1
ATOM 1310 C C . GLU A 1 179 ? -18.302 -5.038 43.443 1.00 93.38 179 GLU A C 1
ATOM 1312 O O . GLU A 1 179 ? -19.237 -5.536 42.807 1.00 93.38 179 GLU A O 1
ATOM 1317 N N . VAL A 1 180 ? -17.150 -4.681 42.880 1.00 93.38 180 VAL A N 1
ATOM 1318 C CA . VAL A 1 180 ? -16.828 -4.932 41.479 1.00 93.38 180 VAL A CA 1
ATOM 1319 C C . VAL A 1 180 ? -15.555 -5.755 41.432 1.00 93.38 180 VAL A C 1
ATOM 1321 O O . VAL A 1 180 ? -14.505 -5.302 41.886 1.00 93.38 180 VAL A O 1
ATOM 1324 N N . THR A 1 181 ? -15.644 -6.954 40.867 1.00 91.62 181 THR A N 1
ATOM 1325 C CA . THR A 1 181 ? -14.491 -7.828 40.644 1.00 91.62 181 THR A CA 1
ATOM 1326 C C . THR A 1 181 ? -14.292 -8.044 39.152 1.00 91.62 181 THR A C 1
ATOM 1328 O O . THR A 1 181 ? -15.248 -8.102 38.377 1.00 91.62 181 THR A O 1
ATOM 1331 N N . ALA A 1 182 ? -13.034 -8.131 38.730 1.00 92.81 182 ALA A N 1
ATOM 1332 C CA . ALA A 1 182 ? -12.670 -8.441 37.357 1.00 92.81 182 ALA A CA 1
ATOM 1333 C C . ALA A 1 182 ? -11.686 -9.609 37.360 1.00 92.81 182 ALA A C 1
ATOM 1335 O O . ALA A 1 182 ? -10.656 -9.553 38.030 1.00 92.81 182 ALA A O 1
ATOM 1336 N N . GLU A 1 183 ? -12.005 -10.653 36.604 1.00 94.19 183 GLU A N 1
ATOM 1337 C CA . GLU A 1 183 ? -11.173 -11.845 36.468 1.00 94.19 183 GLU A CA 1
ATOM 1338 C C . GLU A 1 183 ? -10.861 -12.115 34.995 1.00 94.19 183 GLU A C 1
ATOM 1340 O O . GLU A 1 183 ? -11.689 -11.888 34.105 1.00 94.19 183 GLU A O 1
ATOM 1345 N N . LYS A 1 184 ? -9.640 -12.584 34.725 1.00 94.69 184 LYS A N 1
ATOM 1346 C CA . LYS A 1 184 ? -9.257 -13.071 33.400 1.00 94.69 184 LYS A CA 1
ATOM 1347 C C . LYS A 1 184 ? -9.760 -14.507 33.258 1.00 94.69 184 LYS A C 1
ATOM 1349 O O . LYS A 1 184 ? -9.440 -15.348 34.090 1.00 94.69 184 LYS A O 1
ATOM 1354 N N . THR A 1 185 ? -10.507 -14.776 32.197 1.00 92.81 185 THR A N 1
ATOM 1355 C CA . THR A 1 185 ? -10.959 -16.112 31.797 1.00 92.81 185 THR A CA 1
ATOM 1356 C C . THR A 1 185 ? -10.340 -16.492 30.449 1.00 92.81 185 THR A C 1
ATOM 1358 O O . THR A 1 185 ? -9.753 -15.637 29.765 1.00 92.81 185 THR A O 1
ATOM 1361 N N . ASP A 1 186 ? -10.497 -17.756 30.052 1.00 93.25 186 ASP A N 1
ATOM 1362 C CA . ASP A 1 186 ? -10.059 -18.257 28.741 1.00 93.25 186 ASP A CA 1
ATOM 1363 C C . ASP A 1 186 ? -10.745 -17.500 27.588 1.00 93.25 186 ASP A C 1
ATOM 1365 O O . ASP A 1 186 ? -10.095 -17.135 26.610 1.00 93.25 186 ASP A O 1
ATOM 1369 N N . ASP A 1 187 ? -12.023 -17.147 27.763 1.00 91.50 187 ASP A N 1
ATOM 1370 C CA . ASP A 1 187 ? -12.827 -16.431 26.764 1.00 91.50 187 ASP A CA 1
ATOM 1371 C C . ASP A 1 187 ? -12.718 -14.895 26.840 1.00 91.50 187 ASP A C 1
ATOM 1373 O O . ASP A 1 187 ? -13.279 -14.191 25.999 1.00 91.50 187 ASP A O 1
ATOM 1377 N N . GLY A 1 188 ? -12.033 -14.320 27.840 1.00 91.50 188 GLY A N 1
ATOM 1378 C CA . GLY A 1 188 ? -11.966 -12.860 27.965 1.00 91.50 188 GLY A CA 1
ATOM 1379 C C . GLY A 1 188 ? -11.682 -12.321 29.362 1.00 91.50 188 GLY A C 1
ATOM 1380 O O . GLY A 1 188 ? -10.889 -12.878 30.117 1.00 91.50 188 GLY A O 1
ATOM 1381 N N . THR A 1 189 ? -12.265 -11.163 29.663 1.00 92.19 189 THR A N 1
ATOM 1382 C CA . THR A 1 189 ? -12.297 -10.583 31.010 1.00 92.19 189 THR A CA 1
ATOM 1383 C C . THR A 1 189 ? -13.746 -10.568 31.455 1.00 92.19 189 THR A C 1
ATOM 1385 O O . THR A 1 189 ? -14.588 -9.973 30.783 1.00 92.19 189 THR A O 1
ATOM 1388 N N . LYS A 1 190 ? -14.041 -11.203 32.586 1.00 92.38 190 LYS A N 1
ATOM 1389 C CA . LYS A 1 190 ? -15.371 -11.192 33.186 1.00 92.38 190 LYS A CA 1
ATOM 1390 C C . LYS A 1 190 ? -15.400 -10.161 34.305 1.00 92.38 190 LYS A C 1
ATOM 1392 O O . LYS A 1 190 ? -14.588 -10.220 35.224 1.00 92.38 190 LYS A O 1
ATOM 1397 N N . VAL A 1 191 ? -16.338 -9.221 34.218 1.00 93.44 191 VAL A N 1
ATOM 1398 C CA . VAL A 1 191 ? -16.613 -8.246 35.278 1.00 93.44 191 VAL A CA 1
ATOM 1399 C C . VAL A 1 191 ? -17.872 -8.691 36.008 1.00 93.44 191 VAL A C 1
ATOM 1401 O O . VAL A 1 191 ? -18.922 -8.851 35.387 1.00 93.44 191 VAL A O 1
ATOM 1404 N N . THR A 1 192 ? -17.766 -8.896 37.317 1.00 92.19 192 THR A N 1
ATOM 1405 C CA . THR A 1 192 ? -18.901 -9.217 38.183 1.00 92.19 192 THR A CA 1
ATOM 1406 C C . THR A 1 192 ? -19.214 -8.002 39.043 1.00 92.19 192 THR A C 1
ATOM 1408 O O . THR A 1 192 ? -18.321 -7.427 39.663 1.00 92.19 192 THR A O 1
ATOM 1411 N N . ILE A 1 193 ? -20.486 -7.605 39.067 1.00 93.19 193 ILE A N 1
ATOM 1412 C CA . ILE A 1 193 ? -20.991 -6.496 39.879 1.00 93.19 193 ILE A CA 1
ATOM 1413 C C . ILE A 1 193 ? -22.042 -7.068 40.822 1.00 93.19 193 ILE A C 1
ATOM 1415 O O . ILE A 1 193 ? -22.993 -7.709 40.375 1.00 93.19 193 ILE A O 1
ATOM 1419 N N . GLY A 1 194 ? -21.867 -6.842 42.120 1.00 93.06 194 GLY A N 1
ATOM 1420 C CA . GLY A 1 194 ? -22.773 -7.337 43.150 1.00 93.06 194 GLY A CA 1
ATOM 1421 C C . GLY A 1 194 ? -22.850 -6.408 44.353 1.00 93.06 194 GLY A C 1
ATOM 1422 O O . GLY A 1 194 ? -22.203 -5.363 44.394 1.00 93.06 194 GLY A O 1
ATOM 1423 N N . LEU A 1 195 ? -23.660 -6.791 45.340 1.00 93.62 195 LEU A N 1
ATOM 1424 C CA . LEU A 1 195 ? -23.687 -6.117 46.637 1.00 93.62 195 LEU A CA 1
ATOM 1425 C C . LEU A 1 195 ? -22.434 -6.472 47.434 1.00 93.62 195 LEU A C 1
ATOM 1427 O O . LEU A 1 195 ? -22.057 -7.642 47.499 1.00 93.62 195 LEU A O 1
ATOM 1431 N N . SER A 1 196 ? -21.844 -5.484 48.098 1.00 92.38 196 SER A N 1
ATOM 1432 C CA . SER A 1 196 ? -20.743 -5.715 49.028 1.00 92.38 196 SER A CA 1
ATOM 1433 C C . SER A 1 196 ? -21.211 -6.537 50.230 1.00 92.38 196 SER A C 1
ATOM 1435 O O . SER A 1 196 ? -22.390 -6.527 50.599 1.00 92.38 196 SER A O 1
ATOM 1437 N N . ALA A 1 197 ? -20.281 -7.229 50.892 1.00 90.19 197 ALA A N 1
ATOM 1438 C CA . ALA A 1 197 ? -20.583 -7.990 52.106 1.00 90.19 197 ALA A CA 1
ATOM 1439 C C . ALA A 1 197 ? -21.240 -7.127 53.203 1.00 90.19 197 ALA A C 1
ATOM 1441 O O . ALA A 1 197 ? -22.078 -7.614 53.959 1.00 90.19 197 ALA A O 1
ATOM 1442 N N . ALA A 1 198 ? -20.894 -5.838 53.284 1.00 87.06 198 ALA A N 1
ATOM 1443 C CA . ALA A 1 198 ? -21.515 -4.896 54.212 1.00 87.06 198 ALA A CA 1
ATOM 1444 C C . ALA A 1 198 ? -22.978 -4.600 53.839 1.00 87.06 198 ALA A C 1
ATOM 1446 O O . ALA A 1 198 ? -23.848 -4.647 54.707 1.00 87.06 198 ALA A O 1
ATOM 1447 N N . ALA A 1 199 ? -23.273 -4.367 52.555 1.00 89.31 199 ALA A N 1
ATOM 1448 C CA . ALA A 1 199 ? -24.640 -4.144 52.084 1.00 89.31 199 ALA A CA 1
ATOM 1449 C C . ALA A 1 199 ? -25.521 -5.394 52.254 1.00 89.31 199 ALA A C 1
ATOM 1451 O O . ALA A 1 199 ? -26.674 -5.291 52.674 1.00 89.31 199 ALA A O 1
ATOM 1452 N N . GLN A 1 200 ? -24.968 -6.584 52.000 1.00 88.81 200 GLN A N 1
ATOM 1453 C CA . GLN A 1 200 ? -25.662 -7.853 52.242 1.00 88.81 200 GLN A CA 1
ATOM 1454 C C . GLN A 1 200 ? -25.971 -8.058 53.733 1.00 88.81 200 GLN A C 1
ATOM 1456 O O . GLN A 1 200 ? -27.097 -8.416 54.078 1.00 88.81 200 GLN A O 1
ATOM 1461 N N . GLN A 1 201 ? -25.018 -7.766 54.625 1.00 83.50 201 GLN A N 1
ATOM 1462 C CA . GLN A 1 201 ? -25.248 -7.802 56.074 1.00 83.50 201 GLN A CA 1
ATOM 1463 C C . GLN A 1 201 ? -26.274 -6.760 56.528 1.00 83.50 201 GLN A C 1
ATOM 1465 O O . GLN A 1 201 ? -27.109 -7.070 57.368 1.00 83.50 201 GLN A O 1
ATOM 1470 N N . GLY A 1 202 ? -26.272 -5.554 55.954 1.00 79.88 202 GLY A N 1
ATOM 1471 C CA . GLY A 1 202 ? -27.278 -4.530 56.250 1.00 79.88 202 GLY A CA 1
ATOM 1472 C C . GLY A 1 202 ? -28.706 -4.943 55.870 1.00 79.88 202 GLY A C 1
ATOM 1473 O O . GLY A 1 202 ? -29.654 -4.556 56.546 1.00 79.88 202 GLY A O 1
ATOM 1474 N N . LEU A 1 203 ? -28.873 -5.757 54.821 1.00 79.19 203 LEU A N 1
ATOM 1475 C CA . LEU A 1 203 ? -30.166 -6.344 54.444 1.00 79.19 203 LEU A CA 1
ATOM 1476 C C . LEU A 1 203 ? -30.560 -7.522 55.346 1.00 79.19 203 LEU A C 1
ATOM 1478 O O . LEU A 1 203 ? -31.735 -7.669 55.673 1.00 79.19 203 LEU A O 1
ATOM 1482 N N . ALA A 1 204 ? -29.594 -8.354 55.744 1.00 70.75 204 ALA A N 1
ATOM 1483 C CA . ALA A 1 204 ? -29.824 -9.503 56.623 1.00 70.75 204 ALA A CA 1
ATOM 1484 C C . ALA A 1 204 ? -30.115 -9.089 58.077 1.00 70.75 204 ALA A C 1
ATOM 1486 O O . ALA A 1 204 ? -30.941 -9.715 58.735 1.00 70.75 204 ALA A O 1
ATOM 1487 N N . ASN A 1 205 ? -29.488 -8.006 58.543 1.00 64.75 205 ASN A N 1
ATOM 1488 C CA . ASN A 1 205 ? -29.655 -7.421 59.875 1.00 64.75 205 ASN A CA 1
ATOM 1489 C C . ASN A 1 205 ? -30.750 -6.345 59.905 1.00 64.75 205 ASN A C 1
ATOM 1491 O O . ASN A 1 205 ? -30.699 -5.435 60.733 1.00 64.75 205 ASN A O 1
ATOM 1495 N N . GLN A 1 206 ? -31.732 -6.410 59.001 1.00 60.75 206 GLN A N 1
ATOM 1496 C CA . GLN A 1 206 ? -32.981 -5.679 59.193 1.00 60.75 206 GLN A CA 1
ATOM 1497 C C . GLN A 1 206 ? -33.692 -6.292 60.406 1.00 60.75 206 GLN A C 1
ATOM 1499 O O . GLN A 1 206 ? -34.576 -7.140 60.270 1.00 60.75 206 GLN A O 1
ATOM 1504 N N . ASP A 1 207 ? -33.285 -5.875 61.604 1.00 58.22 207 ASP A N 1
ATOM 1505 C CA . ASP A 1 207 ? -34.105 -6.013 62.796 1.00 58.22 207 ASP A CA 1
ATOM 1506 C C . ASP A 1 207 ? -35.474 -5.392 62.498 1.00 58.22 207 ASP A C 1
ATOM 1508 O O . ASP A 1 207 ? -35.590 -4.425 61.735 1.00 58.22 207 ASP A O 1
ATOM 1512 N N . LEU A 1 208 ? -36.533 -5.924 63.111 1.00 60.94 208 LEU A N 1
ATOM 1513 C CA . LEU A 1 208 ? -37.822 -5.238 63.136 1.00 60.94 208 LEU A CA 1
ATOM 1514 C C . LEU A 1 208 ? -37.654 -3.898 63.866 1.00 60.94 208 LEU A C 1
ATOM 1516 O O . LEU A 1 208 ? -37.836 -3.796 65.077 1.00 60.94 208 LEU A O 1
ATOM 1520 N N . ASN A 1 209 ? -37.299 -2.856 63.120 1.00 54.16 209 ASN A N 1
ATOM 1521 C CA . ASN A 1 209 ? -37.187 -1.508 63.636 1.00 54.16 209 ASN A CA 1
ATOM 1522 C C . ASN A 1 209 ? -38.593 -0.917 63.794 1.00 54.16 209 ASN A C 1
ATOM 1524 O O . ASN A 1 209 ? -39.132 -0.295 62.880 1.00 54.16 209 ASN A O 1
ATOM 1528 N N . PHE A 1 210 ? -39.199 -1.094 64.967 1.00 59.69 210 PHE A N 1
ATOM 1529 C CA . PHE A 1 210 ? -40.398 -0.354 65.362 1.00 59.69 210 PHE A CA 1
ATOM 1530 C C . PHE A 1 210 ? -40.036 1.066 65.842 1.00 59.69 210 PHE A C 1
ATOM 1532 O O . PHE A 1 210 ? -40.438 1.491 66.923 1.00 59.69 210 PHE A O 1
ATOM 1539 N N . ALA A 1 211 ? -39.261 1.827 65.065 1.00 48.03 211 ALA A N 1
ATOM 1540 C CA . ALA A 1 211 ? -39.078 3.253 65.324 1.00 48.03 211 ALA A CA 1
ATOM 1541 C C . ALA A 1 211 ? -40.326 4.010 64.850 1.00 48.03 211 ALA A C 1
ATOM 1543 O O . ALA A 1 211 ? -40.449 4.405 63.694 1.00 48.03 211 ALA A O 1
ATOM 1544 N N . GLY A 1 212 ? -41.282 4.186 65.757 1.00 52.25 212 GLY A N 1
ATOM 1545 C CA . GLY A 1 212 ? -42.521 4.912 65.503 1.00 52.25 212 GLY A CA 1
ATOM 1546 C C . GLY A 1 212 ? -43.607 4.490 66.480 1.00 52.25 212 GLY A C 1
ATOM 1547 O O . GLY A 1 212 ? -43.621 3.359 66.951 1.00 52.25 212 GLY A O 1
ATOM 1548 N N . LYS A 1 213 ? -44.533 5.402 66.803 1.00 51.97 213 LYS A N 1
ATOM 1549 C CA . LYS A 1 213 ? -45.595 5.134 67.788 1.00 51.97 213 LYS A CA 1
ATOM 1550 C C . LYS A 1 213 ? -46.467 3.933 67.378 1.00 51.97 213 LYS A C 1
ATOM 1552 O O . LYS A 1 213 ? -46.932 3.226 68.260 1.00 51.97 213 LYS A O 1
ATOM 1557 N N . ASN A 1 214 ? -46.603 3.681 66.066 1.00 52.81 214 ASN A N 1
ATOM 1558 C CA . ASN A 1 214 ? -47.312 2.542 65.480 1.00 52.81 214 ASN A CA 1
ATOM 1559 C C . ASN A 1 214 ? -46.572 2.024 64.225 1.00 52.81 214 ASN A C 1
ATOM 1561 O O . ASN A 1 214 ? -46.208 2.826 63.364 1.00 52.81 214 ASN A O 1
ATOM 1565 N N . GLY A 1 215 ? -46.449 0.703 64.064 1.00 53.16 215 GLY A N 1
ATOM 1566 C CA . GLY A 1 215 ? -46.030 0.052 62.816 1.00 53.16 215 GLY A CA 1
ATOM 1567 C C . GLY A 1 215 ? -46.676 -1.329 62.688 1.00 53.16 215 GLY A C 1
ATOM 1568 O O . GLY A 1 215 ? -46.708 -2.080 63.659 1.00 53.16 215 GLY A O 1
ATOM 1569 N N . THR A 1 216 ? -47.224 -1.673 61.520 1.00 50.66 216 THR A N 1
ATOM 1570 C CA . THR A 1 216 ? -47.818 -2.998 61.269 1.00 50.66 216 THR A CA 1
ATOM 1571 C C . THR A 1 216 ? -46.902 -3.823 60.370 1.00 50.66 216 THR A C 1
ATOM 1573 O O . THR A 1 216 ? -46.637 -3.425 59.239 1.00 50.66 216 THR A O 1
ATOM 1576 N N . GLY A 1 217 ? -46.459 -4.989 60.847 1.00 51.88 217 GLY A N 1
ATOM 1577 C CA . GLY A 1 217 ? -45.677 -5.958 60.074 1.00 51.88 217 GLY A CA 1
ATOM 1578 C C . GLY A 1 217 ? -46.041 -7.399 60.436 1.00 51.88 217 GLY A C 1
ATOM 1579 O O . GLY A 1 217 ? -46.521 -7.672 61.535 1.00 51.88 217 GLY A O 1
ATOM 1580 N N . LYS A 1 218 ? -45.844 -8.331 59.497 1.00 53.81 218 LYS A N 1
ATOM 1581 C CA . LYS A 1 218 ? -46.101 -9.766 59.686 1.00 53.81 218 LYS A CA 1
ATOM 1582 C C . LYS A 1 218 ? -44.767 -10.484 59.876 1.00 53.81 218 LYS A C 1
ATOM 1584 O O . LYS A 1 218 ? -43.975 -10.551 58.942 1.00 53.81 218 LYS A O 1
ATOM 1589 N N . VAL A 1 219 ? -44.526 -11.025 61.068 1.00 61.16 219 VAL A N 1
ATOM 1590 C CA . VAL A 1 219 ? -43.309 -11.793 61.381 1.00 61.16 219 VAL A CA 1
ATOM 1591 C C . VAL A 1 219 ? -43.576 -13.280 61.143 1.00 61.16 219 VAL A C 1
ATOM 1593 O O . VAL A 1 219 ? -44.565 -13.822 61.631 1.00 61.16 219 VAL A O 1
ATOM 1596 N N . ASN A 1 220 ? -42.711 -13.948 60.375 1.00 56.66 220 ASN A N 1
ATOM 1597 C CA . ASN A 1 220 ? -42.790 -15.387 60.114 1.00 56.66 220 ASN A CA 1
ATOM 1598 C C . ASN A 1 220 ? -41.693 -16.124 60.904 1.00 56.66 220 ASN A C 1
ATOM 1600 O O . ASN A 1 220 ? -40.560 -16.241 60.448 1.00 56.66 220 ASN A O 1
ATOM 1604 N N . LEU A 1 221 ? -42.033 -16.607 62.100 1.00 62.00 221 LEU A N 1
ATOM 1605 C CA . LEU A 1 221 ? -41.110 -17.195 63.084 1.00 62.00 221 LEU A CA 1
ATOM 1606 C C . LEU A 1 221 ? -40.903 -18.712 62.897 1.00 62.00 221 LEU A C 1
ATOM 1608 O O . LEU A 1 221 ? -40.919 -19.465 63.864 1.00 62.00 221 LEU A O 1
ATOM 1612 N N . LYS A 1 222 ? -40.733 -19.208 61.664 1.00 55.38 222 LYS A N 1
ATOM 1613 C CA . LYS A 1 222 ? -40.622 -20.667 61.430 1.00 55.38 222 LYS A CA 1
ATOM 1614 C C . LYS A 1 222 ? -39.418 -21.333 62.124 1.00 55.38 222 LYS A C 1
ATOM 1616 O O . LYS A 1 222 ? -39.464 -22.539 62.334 1.00 55.38 222 LYS A O 1
ATOM 1621 N N . THR A 1 223 ? -38.372 -20.579 62.473 1.00 51.41 223 THR A N 1
ATOM 1622 C CA . THR A 1 223 ? -37.139 -21.094 63.108 1.00 51.41 223 THR A CA 1
ATOM 1623 C C . THR A 1 223 ? -36.568 -20.194 64.215 1.00 51.41 223 THR A C 1
ATOM 1625 O O . THR A 1 223 ? -35.480 -20.469 64.710 1.00 51.41 223 THR A O 1
ATOM 1628 N N . GLN A 1 224 ? -37.262 -19.118 64.606 1.00 50.75 224 GLN A N 1
ATOM 1629 C CA . GLN A 1 224 ? -36.762 -18.119 65.564 1.00 50.75 224 GLN A CA 1
ATOM 1630 C C . GLN A 1 224 ? -37.716 -17.967 66.753 1.00 50.75 224 GLN A C 1
ATOM 1632 O O . GLN A 1 224 ? -38.934 -17.989 66.579 1.00 50.75 224 GLN A O 1
ATOM 1637 N N . THR A 1 225 ? -37.168 -17.776 67.953 1.00 56.66 225 THR A N 1
ATOM 1638 C CA . THR A 1 225 ? -37.941 -17.539 69.180 1.00 56.66 225 THR A CA 1
ATOM 1639 C C . THR A 1 225 ? -38.217 -16.046 69.340 1.00 56.66 225 THR A C 1
ATOM 1641 O O . THR A 1 225 ? -37.284 -15.254 69.441 1.00 56.66 225 THR A O 1
ATOM 1644 N N . LEU A 1 226 ? -39.491 -15.650 69.411 1.00 63.94 226 LEU A N 1
ATOM 1645 C CA . LEU A 1 226 ? -39.869 -14.327 69.911 1.00 63.94 226 LEU A CA 1
ATOM 1646 C C . LEU A 1 226 ? -39.757 -14.343 71.442 1.00 63.94 226 LEU A C 1
ATOM 1648 O O . LEU A 1 226 ? -40.689 -14.759 72.128 1.00 63.94 226 LEU A O 1
ATOM 1652 N N . SER A 1 227 ? -38.604 -13.934 71.970 1.00 57.56 227 SER A N 1
ATOM 1653 C CA . SER A 1 227 ? -38.403 -13.787 73.413 1.00 57.56 227 SER A CA 1
ATOM 1654 C C . SER A 1 227 ? -38.964 -12.454 73.886 1.00 57.56 227 SER A C 1
ATOM 1656 O O . SER A 1 227 ? -38.472 -11.393 73.511 1.00 57.56 227 SER A O 1
ATOM 1658 N N . ILE A 1 228 ? -39.974 -12.518 74.744 1.00 60.12 228 ILE A N 1
ATOM 1659 C CA . ILE A 1 228 ? -40.463 -11.380 75.514 1.00 60.12 228 ILE A CA 1
ATOM 1660 C C . ILE A 1 228 ? -40.182 -11.765 76.974 1.00 60.12 228 ILE A C 1
ATOM 1662 O O . ILE A 1 228 ? -40.801 -12.685 77.505 1.00 60.12 228 ILE A O 1
ATOM 1666 N N . THR A 1 229 ? -39.169 -11.157 77.597 1.00 51.38 229 THR A N 1
ATOM 1667 C CA . THR A 1 229 ? -38.748 -11.472 78.977 1.00 51.38 229 THR A CA 1
ATOM 1668 C C . THR A 1 229 ? -39.376 -10.535 79.997 1.00 51.38 229 THR A C 1
ATOM 1670 O O . THR A 1 229 ? -39.362 -9.317 79.825 1.00 51.38 229 THR A O 1
ATOM 1673 N N . GLY A 1 230 ? -39.945 -11.144 81.038 1.00 52.25 230 GLY A N 1
ATOM 1674 C CA . GLY A 1 230 ? -40.509 -10.484 82.209 1.00 52.25 230 GLY A CA 1
ATOM 1675 C C . GLY A 1 230 ? -39.462 -9.836 83.105 1.00 52.25 230 GLY A C 1
ATOM 1676 O O . GLY A 1 230 ? -38.265 -9.976 82.855 1.00 52.25 230 GLY A O 1
ATOM 1677 N N . ASP A 1 231 ? -39.903 -9.151 84.158 1.00 48.53 231 ASP A N 1
ATOM 1678 C CA . ASP A 1 231 ? -38.988 -8.651 85.183 1.00 48.53 231 ASP A CA 1
ATOM 1679 C C . ASP A 1 231 ? -38.401 -9.783 86.046 1.00 48.53 231 ASP A C 1
ATOM 1681 O O . ASP A 1 231 ? -38.916 -10.902 86.110 1.00 48.53 231 ASP A O 1
ATOM 1685 N N . ALA A 1 232 ? -37.260 -9.489 86.676 1.00 46.22 232 ALA A N 1
ATOM 1686 C CA . ALA A 1 232 ? -36.446 -10.458 87.410 1.00 46.22 232 ALA A CA 1
ATOM 1687 C C . ALA A 1 232 ? -37.157 -11.070 88.631 1.00 46.22 232 ALA A C 1
ATOM 1689 O O . ALA A 1 232 ? -36.769 -12.146 89.083 1.00 46.22 232 ALA A O 1
ATOM 1690 N N . ASP A 1 233 ? -38.211 -10.417 89.123 1.00 56.12 233 ASP A N 1
ATOM 1691 C CA . ASP A 1 233 ? -38.978 -10.852 90.290 1.00 56.12 233 ASP A CA 1
ATOM 1692 C C . ASP A 1 233 ? -40.103 -11.842 89.926 1.00 56.12 233 ASP A C 1
ATOM 1694 O O . ASP A 1 233 ? -40.802 -12.342 90.807 1.00 56.12 233 ASP A O 1
ATOM 1698 N N . GLY A 1 234 ? -40.268 -12.176 88.636 1.00 54.84 234 GLY A N 1
ATOM 1699 C CA . GLY A 1 234 ? -41.149 -13.255 88.173 1.00 54.84 234 GLY A CA 1
ATOM 1700 C C . GLY A 1 234 ? -42.646 -12.969 88.319 1.00 54.84 234 GLY A C 1
ATOM 1701 O O . GLY A 1 234 ? -43.456 -13.887 88.182 1.00 54.84 234 GLY A O 1
ATOM 1702 N N . ILE A 1 235 ? -43.023 -11.714 88.586 1.00 50.34 235 ILE A N 1
ATOM 1703 C CA . ILE A 1 235 ? -44.420 -11.292 88.759 1.00 50.34 235 ILE A CA 1
ATOM 1704 C C . ILE A 1 235 ? -45.035 -10.879 87.413 1.00 50.34 235 ILE A C 1
ATOM 1706 O O . ILE A 1 235 ? -46.228 -11.095 87.197 1.00 50.34 235 ILE A O 1
ATOM 1710 N N . ILE A 1 236 ? -44.239 -10.356 86.471 1.00 49.72 236 ILE A N 1
ATOM 1711 C CA . ILE A 1 236 ? -44.711 -9.999 85.128 1.00 49.72 236 ILE A CA 1
ATOM 1712 C C . ILE A 1 236 ? -44.158 -10.989 84.105 1.00 49.72 236 ILE A C 1
ATOM 1714 O O . ILE A 1 236 ? -43.047 -10.830 83.619 1.00 49.72 236 ILE A O 1
ATOM 1718 N N . SER A 1 237 ? -44.956 -11.969 83.676 1.00 56.78 237 SER A N 1
ATOM 1719 C CA . SER A 1 237 ? -44.738 -12.597 82.370 1.00 56.78 237 SER A CA 1
ATOM 1720 C C . SER A 1 237 ? -45.276 -11.642 81.302 1.00 56.78 237 SER A C 1
ATOM 1722 O O . SER A 1 237 ? -46.476 -11.402 81.224 1.00 56.78 237 SER A O 1
ATOM 1724 N N . THR A 1 238 ? -44.367 -11.041 80.547 1.00 49.72 238 THR A N 1
ATOM 1725 C CA . THR A 1 238 ? -44.538 -9.926 79.601 1.00 49.72 238 THR A CA 1
ATOM 1726 C C . THR A 1 238 ? -45.919 -9.679 79.010 1.00 49.72 238 THR A C 1
ATOM 1728 O O . THR A 1 238 ? -46.484 -10.526 78.321 1.00 49.72 238 THR A O 1
ATOM 1731 N N . THR A 1 239 ? -46.390 -8.446 79.152 1.00 48.34 239 THR A N 1
ATOM 1732 C CA . THR A 1 239 ? -47.660 -7.992 78.594 1.00 48.34 239 THR A CA 1
ATOM 1733 C C . THR A 1 239 ? -47.422 -7.226 77.291 1.00 48.34 239 THR A C 1
ATOM 1735 O O . THR A 1 239 ? -47.081 -6.045 77.308 1.00 48.34 239 THR A O 1
ATOM 1738 N N . ALA A 1 240 ? -47.645 -7.866 76.141 1.00 49.50 240 ALA A N 1
ATOM 1739 C CA . ALA A 1 240 ? -47.994 -7.130 74.928 1.00 49.50 240 ALA A CA 1
ATOM 1740 C C . ALA A 1 240 ? -49.439 -6.628 75.103 1.00 49.50 240 ALA A C 1
ATOM 1742 O O . ALA A 1 240 ? -50.386 -7.412 75.051 1.00 49.50 240 ALA A O 1
ATOM 1743 N N . ILE A 1 241 ? -49.623 -5.340 75.401 1.00 43.44 241 ILE A N 1
ATOM 1744 C CA . ILE A 1 241 ? -50.953 -4.757 75.625 1.00 43.44 241 ILE A CA 1
ATOM 1745 C C . ILE A 1 241 ? -51.509 -4.268 74.285 1.00 43.44 241 ILE A C 1
ATOM 1747 O O . ILE A 1 241 ? -50.897 -3.434 73.624 1.00 43.44 241 ILE A O 1
ATOM 1751 N N . GLY A 1 242 ? -52.687 -4.767 73.905 1.00 46.72 242 GLY A N 1
ATOM 1752 C CA . GLY A 1 242 ? -53.479 -4.243 72.785 1.00 46.72 242 GLY A CA 1
ATOM 1753 C C . GLY A 1 242 ? -53.612 -5.163 71.571 1.00 46.72 242 GLY A C 1
ATOM 1754 O O . GLY A 1 242 ? -54.546 -4.981 70.807 1.00 46.72 242 GLY A O 1
ATOM 1755 N N . GLN A 1 243 ? -52.773 -6.192 71.430 1.00 44.66 243 GLN A N 1
ATOM 1756 C CA . GLN A 1 243 ? -52.966 -7.302 70.486 1.00 44.66 243 GLN A CA 1
ATOM 1757 C C . GLN A 1 243 ? -52.763 -8.591 71.293 1.00 44.66 243 GLN A C 1
ATOM 1759 O O . GLN A 1 243 ? -51.672 -8.819 71.805 1.00 44.66 243 GLN A O 1
ATOM 1764 N N . GLY A 1 244 ? -53.833 -9.358 71.520 1.00 52.22 244 GLY A N 1
ATOM 1765 C CA . GLY A 1 244 ? -53.901 -10.355 72.596 1.00 52.22 244 GLY A CA 1
ATOM 1766 C C . GLY A 1 244 ? -52.739 -11.354 72.631 1.00 52.22 244 GLY A C 1
ATOM 1767 O O . GLY A 1 244 ? -52.544 -12.127 71.696 1.00 52.22 244 GLY A O 1
ATOM 1768 N N . LEU A 1 245 ? -52.015 -11.378 73.751 1.00 56.28 245 LEU A N 1
ATOM 1769 C CA . LEU A 1 245 ? -51.120 -12.467 74.131 1.00 56.28 245 LEU A CA 1
ATOM 1770 C C . LEU A 1 245 ? -51.949 -13.523 74.879 1.00 56.28 245 LEU A C 1
ATOM 1772 O O . LEU A 1 245 ? -52.450 -13.258 75.970 1.00 56.28 245 LEU A O 1
ATOM 1776 N N . SER A 1 246 ? -52.141 -14.707 74.294 1.00 51.66 246 SER A N 1
ATOM 1777 C CA . SER A 1 246 ? -52.883 -15.793 74.948 1.00 51.66 246 SER A CA 1
ATOM 1778 C C . SER A 1 246 ? -51.954 -16.580 75.873 1.00 51.66 246 SER A C 1
ATOM 1780 O O . SER A 1 246 ? -51.090 -17.315 75.402 1.00 51.66 246 SER A O 1
ATOM 1782 N N . MET A 1 247 ? -52.146 -16.458 77.186 1.00 53.00 247 MET A N 1
ATOM 1783 C CA . MET A 1 247 ? -51.459 -17.262 78.202 1.00 53.00 247 MET A CA 1
ATOM 1784 C C . MET A 1 247 ? -52.428 -18.286 78.794 1.00 53.00 247 MET A C 1
ATOM 1786 O O . MET A 1 247 ? -53.545 -17.942 79.172 1.00 53.00 247 MET A O 1
ATOM 1790 N N . THR A 1 248 ? -52.003 -19.548 78.885 1.00 50.88 248 THR A N 1
ATOM 1791 C CA . THR A 1 248 ? -52.757 -20.587 79.604 1.00 50.88 248 THR A CA 1
ATOM 1792 C C . THR A 1 248 ? -52.112 -20.787 80.967 1.00 50.88 248 THR A C 1
ATOM 1794 O O . THR A 1 248 ? -50.906 -21.005 81.046 1.00 50.88 248 THR A O 1
ATOM 1797 N N . VAL A 1 249 ? -52.906 -20.714 82.035 1.00 65.50 249 VAL A N 1
ATOM 1798 C CA . VAL A 1 249 ? -52.448 -21.023 83.394 1.00 65.50 249 VAL A CA 1
ATOM 1799 C C . VAL A 1 249 ? -52.708 -22.498 83.680 1.00 65.50 249 VAL A C 1
ATOM 1801 O O . VAL A 1 249 ? -53.823 -22.985 83.479 1.00 65.50 249 VAL A O 1
ATOM 1804 N N . ASP A 1 250 ? -51.685 -23.199 84.168 1.00 75.62 250 ASP A N 1
ATOM 1805 C CA . ASP A 1 250 ? -51.823 -24.545 84.720 1.00 75.62 250 ASP A CA 1
ATOM 1806 C C . ASP A 1 250 ? -52.662 -24.472 86.005 1.00 75.62 250 ASP A C 1
ATOM 1808 O O . ASP A 1 250 ? -52.219 -23.991 87.054 1.00 75.62 250 ASP A O 1
ATOM 1812 N N . LYS A 1 251 ? -53.917 -24.912 85.891 1.00 77.75 251 LYS A N 1
ATOM 1813 C CA . LYS A 1 251 ? -54.912 -24.821 86.961 1.00 77.75 251 LYS A CA 1
ATOM 1814 C C . LYS A 1 251 ? -54.568 -25.715 88.150 1.00 77.75 251 LYS A C 1
ATOM 1816 O O . LYS A 1 251 ? -54.912 -25.360 89.273 1.00 77.75 251 LYS A O 1
ATOM 1821 N N . GLU A 1 252 ? -53.889 -26.838 87.925 1.00 74.12 252 GLU A N 1
ATOM 1822 C CA . GLU A 1 252 ? -53.530 -27.786 88.984 1.00 74.12 252 GLU A CA 1
ATOM 1823 C C . GLU A 1 252 ? -52.397 -27.223 89.842 1.00 74.12 252 GLU A C 1
ATOM 1825 O O . GLU A 1 252 ? -52.472 -27.252 91.072 1.00 74.12 252 GLU A O 1
ATOM 1830 N N . LYS A 1 253 ? -51.391 -26.609 89.207 1.00 76.88 253 LYS A N 1
ATOM 1831 C CA . LYS A 1 253 ? -50.314 -25.917 89.929 1.00 76.88 253 LYS A CA 1
ATOM 1832 C C . LYS A 1 253 ? -50.810 -24.693 90.681 1.00 76.88 253 LYS A C 1
ATOM 1834 O O . LYS A 1 253 ? -50.449 -24.523 91.842 1.00 76.88 253 LYS A O 1
ATOM 1839 N N . LEU A 1 254 ? -51.665 -23.874 90.063 1.00 83.25 254 LEU A N 1
ATOM 1840 C CA . LEU A 1 254 ? -52.240 -22.712 90.743 1.00 83.25 254 LEU A CA 1
ATOM 1841 C C . LEU A 1 254 ? -53.048 -23.140 91.976 1.00 83.25 254 LEU A C 1
ATOM 1843 O O . LEU A 1 254 ? -52.891 -22.554 93.046 1.00 83.25 254 LEU A O 1
ATOM 1847 N N . ALA A 1 255 ? -53.865 -24.189 91.843 1.00 79.62 255 ALA A N 1
ATOM 1848 C CA . ALA A 1 255 ? -54.621 -24.743 92.959 1.00 79.62 255 ALA A CA 1
ATOM 1849 C C . ALA A 1 255 ? -53.695 -25.261 94.069 1.00 79.62 255 ALA A C 1
ATOM 1851 O O . ALA A 1 255 ? -53.877 -24.896 95.226 1.00 79.62 255 ALA A O 1
ATOM 1852 N N . SER A 1 256 ? -52.657 -26.032 93.726 1.00 76.25 256 SER A N 1
ATOM 1853 C CA . SER A 1 256 ? -51.654 -26.514 94.685 1.00 76.25 256 SER A CA 1
ATOM 1854 C C . SER A 1 256 ? -50.980 -25.373 95.454 1.00 76.25 256 SER A C 1
ATOM 1856 O O . SER A 1 256 ? -50.882 -25.438 96.681 1.00 76.25 256 SER A O 1
ATOM 1858 N N . THR A 1 257 ? -50.547 -24.314 94.763 1.00 76.44 257 THR A N 1
ATOM 1859 C CA . THR A 1 257 ? -49.904 -23.155 95.394 1.00 76.44 257 THR A CA 1
ATOM 1860 C C . THR A 1 257 ? -50.862 -22.436 96.340 1.00 76.44 257 THR A C 1
ATOM 1862 O O . THR A 1 257 ? -50.498 -22.187 97.486 1.00 76.44 257 THR A O 1
ATOM 1865 N N . VAL A 1 258 ? -52.101 -22.174 95.911 1.00 78.31 258 VAL A N 1
ATOM 1866 C CA . VAL A 1 258 ? -53.127 -21.538 96.756 1.00 78.31 258 VAL A CA 1
ATOM 1867 C C . VAL A 1 258 ? -53.442 -22.396 97.984 1.00 78.31 258 VAL A C 1
ATOM 1869 O O . VAL A 1 258 ? -53.470 -21.880 99.100 1.00 78.31 258 VAL A O 1
ATOM 1872 N N . THR A 1 259 ? -53.625 -23.707 97.812 1.00 71.69 259 THR A N 1
ATOM 1873 C CA . THR A 1 259 ? -53.888 -24.635 98.920 1.00 71.69 259 THR A CA 1
ATOM 1874 C C . THR A 1 259 ? -52.720 -24.688 99.903 1.00 71.69 259 THR A C 1
ATOM 1876 O O . THR A 1 259 ? -52.946 -24.633 101.110 1.00 71.69 259 THR A O 1
ATOM 1879 N N . ASN A 1 260 ? -51.474 -24.722 99.422 1.00 70.12 260 ASN A N 1
ATOM 1880 C CA . ASN A 1 260 ? -50.298 -24.661 100.291 1.00 70.12 260 ASN A CA 1
ATOM 1881 C C . ASN A 1 260 ? -50.220 -23.339 101.063 1.00 70.12 260 ASN A C 1
ATOM 1883 O O . ASN A 1 260 ? -49.910 -23.357 102.250 1.00 70.12 260 ASN A O 1
ATOM 1887 N N . THR A 1 261 ? -50.531 -22.201 100.438 1.00 69.44 261 THR A N 1
ATOM 1888 C CA . THR A 1 261 ? -50.558 -20.902 101.127 1.00 69.44 261 THR A CA 1
ATOM 1889 C C . THR A 1 261 ? -51.659 -20.829 102.189 1.00 69.44 261 THR A C 1
ATOM 1891 O O . THR A 1 261 ? -51.421 -20.284 103.263 1.00 69.44 261 THR A O 1
ATOM 1894 N N . ILE A 1 262 ? -52.841 -21.402 101.935 1.00 67.31 262 ILE A N 1
ATOM 1895 C CA . ILE A 1 262 ? -53.928 -21.475 102.926 1.00 67.31 262 ILE A CA 1
ATOM 1896 C C . ILE A 1 262 ? -53.526 -22.370 104.106 1.00 67.31 262 ILE A C 1
ATOM 1898 O O . ILE A 1 262 ? -53.705 -21.978 105.257 1.00 67.31 262 ILE A O 1
ATOM 1902 N N . ASN A 1 263 ? -52.946 -23.541 103.832 1.00 63.44 263 ASN A N 1
ATOM 1903 C CA . ASN A 1 263 ? -52.610 -24.523 104.865 1.00 63.44 263 ASN A CA 1
ATOM 1904 C C . ASN A 1 263 ? -51.363 -24.147 105.683 1.00 63.44 263 ASN A C 1
ATOM 1906 O O . ASN A 1 263 ? -51.296 -24.478 106.863 1.00 63.44 263 ASN A O 1
ATOM 1910 N N . ASN A 1 264 ? -50.398 -23.434 105.091 1.00 60.62 264 ASN A N 1
ATOM 1911 C CA . ASN A 1 264 ? -49.208 -22.933 105.792 1.00 60.62 264 ASN A CA 1
ATOM 1912 C C . ASN A 1 264 ? -49.415 -21.556 106.438 1.00 60.62 264 ASN A C 1
ATOM 1914 O O . ASN A 1 264 ? -48.470 -20.999 106.999 1.00 60.62 264 ASN A O 1
ATOM 1918 N N . ASN A 1 265 ? -50.624 -20.989 106.386 1.00 61.84 265 ASN A N 1
ATOM 1919 C CA . ASN A 1 265 ? -50.930 -19.810 107.178 1.00 61.84 265 ASN A CA 1
ATOM 1920 C C . ASN A 1 265 ? -51.068 -20.230 108.649 1.00 61.84 265 ASN A C 1
ATOM 1922 O O . ASN A 1 265 ? -52.057 -20.832 109.060 1.00 61.84 265 ASN A O 1
ATOM 1926 N N . THR A 1 266 ? -50.064 -19.887 109.452 1.00 57.88 266 THR A N 1
ATOM 1927 C CA . THR A 1 266 ? -49.952 -20.167 110.892 1.00 57.88 266 THR A CA 1
ATOM 1928 C C . THR A 1 266 ? -51.086 -19.570 111.745 1.00 57.88 266 THR A C 1
ATOM 1930 O O . THR A 1 266 ? -51.143 -19.834 112.942 1.00 57.88 266 THR A O 1
ATOM 1933 N N . ASN A 1 267 ? -52.037 -18.839 111.145 1.00 60.91 267 ASN A N 1
ATOM 1934 C CA . ASN A 1 267 ? -53.293 -18.382 111.752 1.00 60.91 267 ASN A CA 1
ATOM 1935 C C . ASN A 1 267 ? -54.493 -19.313 111.457 1.00 60.91 267 ASN A C 1
ATOM 1937 O O . ASN A 1 267 ? -55.593 -18.854 111.137 1.00 60.91 267 ASN A O 1
ATOM 1941 N N . ALA A 1 268 ? -54.318 -20.630 111.617 1.00 54.69 268 ALA A N 1
ATOM 1942 C CA . ALA A 1 268 ? -55.382 -21.640 111.490 1.00 54.69 268 ALA A CA 1
ATOM 1943 C C . ALA A 1 268 ? -56.610 -21.398 112.408 1.00 54.69 268 ALA A C 1
ATOM 1945 O O . ALA A 1 268 ? -57.666 -21.999 112.223 1.00 54.69 268 ALA A O 1
ATOM 1946 N N . THR A 1 269 ? -56.519 -20.471 113.364 1.00 55.66 269 THR A N 1
ATOM 1947 C CA . THR A 1 269 ? -57.619 -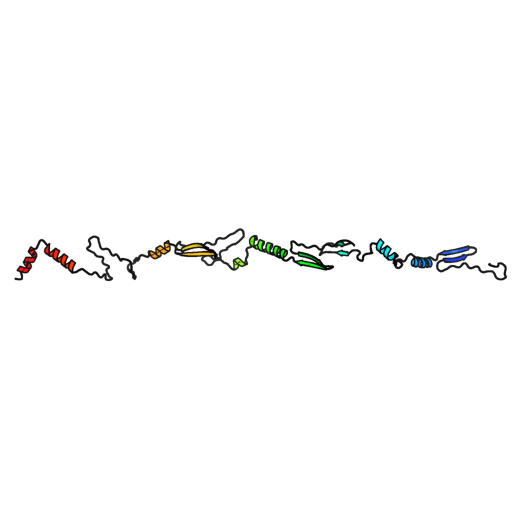20.021 114.229 1.00 55.66 269 THR A CA 1
ATOM 1948 C C . THR A 1 269 ? -58.705 -19.212 113.507 1.00 55.66 269 THR A C 1
ATOM 1950 O O . THR A 1 269 ? -59.827 -19.142 114.006 1.00 55.66 269 THR A O 1
ATOM 1953 N N . ALA A 1 270 ? -58.441 -18.635 112.328 1.00 56.66 270 ALA A N 1
ATOM 1954 C CA . ALA A 1 270 ? -59.445 -17.854 111.593 1.00 56.66 270 ALA A CA 1
ATOM 1955 C C . ALA A 1 270 ? -60.466 -18.719 110.821 1.00 56.66 270 ALA A C 1
ATOM 1957 O O . ALA A 1 270 ? -61.598 -18.282 110.611 1.00 56.66 270 ALA A O 1
ATOM 1958 N N . ILE A 1 271 ? -60.107 -19.951 110.436 1.00 56.88 271 ILE A N 1
ATOM 1959 C CA . ILE A 1 271 ? -60.965 -20.832 109.617 1.00 56.88 271 ILE A CA 1
ATOM 1960 C C . ILE A 1 271 ? -61.978 -21.596 110.485 1.00 56.88 271 ILE A C 1
ATOM 1962 O O . ILE A 1 271 ? -63.140 -21.730 110.103 1.00 56.88 271 ILE A O 1
ATOM 1966 N N . THR A 1 272 ? -61.596 -21.998 111.700 1.00 55.22 272 THR A N 1
ATOM 1967 C CA . THR A 1 272 ? -62.493 -22.681 112.654 1.00 55.22 272 THR A CA 1
ATOM 1968 C C . THR A 1 272 ? -63.690 -21.812 113.078 1.00 55.22 272 THR A C 1
ATOM 1970 O O . THR A 1 272 ? -64.749 -22.330 113.416 1.00 55.22 272 THR A O 1
ATOM 1973 N N . ASN A 1 273 ? -63.581 -20.481 112.988 1.00 53.59 273 ASN A N 1
ATOM 1974 C CA . ASN A 1 273 ? -64.686 -19.566 113.302 1.00 53.59 273 ASN A CA 1
ATOM 1975 C C . ASN A 1 273 ? -65.761 -19.474 112.205 1.00 53.59 273 ASN A C 1
ATOM 1977 O O . ASN A 1 273 ? -66.837 -18.931 112.460 1.00 53.59 273 ASN A O 1
ATOM 1981 N N . ILE A 1 274 ? -65.498 -19.987 110.998 1.00 57.66 274 ILE A N 1
ATOM 1982 C CA . ILE A 1 274 ? -66.491 -20.030 109.918 1.00 57.66 274 ILE A CA 1
ATOM 1983 C C . ILE A 1 274 ? -67.385 -21.264 110.074 1.00 57.66 274 ILE A C 1
ATOM 1985 O O . ILE A 1 274 ? -68.595 -21.143 109.919 1.00 57.66 274 ILE A O 1
ATOM 1989 N N . SER A 1 275 ? -66.842 -22.424 110.460 1.00 56.41 275 SER A N 1
ATOM 1990 C CA . SER A 1 275 ? -67.664 -23.621 110.692 1.00 56.41 275 SER A CA 1
ATOM 1991 C C . SER A 1 275 ? -68.573 -23.483 111.918 1.00 56.41 275 SER A C 1
ATOM 1993 O O . SER A 1 275 ? -69.722 -23.903 111.859 1.00 56.41 275 SER A O 1
ATOM 1995 N N . ALA A 1 276 ? -68.115 -22.816 112.984 1.00 53.09 276 ALA A N 1
ATOM 1996 C CA . ALA A 1 276 ? -68.897 -22.628 114.211 1.00 53.09 276 ALA A CA 1
ATOM 1997 C C . ALA A 1 276 ? -70.026 -21.577 114.110 1.00 53.09 276 ALA A C 1
ATOM 1999 O O . ALA A 1 276 ? -70.860 -21.496 115.006 1.00 53.09 276 ALA A O 1
ATOM 2000 N N . LYS A 1 277 ? -70.067 -20.751 113.052 1.00 53.38 277 LYS A N 1
ATOM 2001 C CA . LYS A 1 277 ? -71.142 -19.759 112.830 1.00 53.38 277 LYS A CA 1
ATOM 2002 C C . LYS A 1 277 ? -72.284 -20.263 111.939 1.00 53.38 277 LYS A C 1
ATOM 2004 O O . LYS A 1 277 ? -73.252 -19.530 111.749 1.00 53.38 277 LYS A O 1
ATOM 2009 N N . PHE A 1 278 ? -72.179 -21.483 111.410 1.00 55.78 278 PHE A N 1
ATOM 2010 C CA . PHE A 1 278 ? -73.183 -22.106 110.535 1.00 55.78 278 PHE A CA 1
ATOM 2011 C C . PHE A 1 278 ? -73.657 -23.488 111.027 1.00 55.78 278 PHE A C 1
ATOM 2013 O O . PHE A 1 278 ? -74.284 -24.221 110.263 1.00 55.78 278 PHE A O 1
ATOM 2020 N N . SER A 1 279 ? -73.388 -23.828 112.291 1.00 48.16 279 SER A N 1
ATOM 2021 C CA . SER A 1 279 ? -73.921 -25.006 112.994 1.00 48.16 279 SER A CA 1
ATOM 2022 C C . SER A 1 279 ? -74.748 -24.588 114.198 1.00 48.16 279 SER A C 1
ATOM 2024 O O . SER A 1 279 ? -74.199 -23.784 114.986 1.00 48.16 279 SER A O 1
#

pLDDT: mean 76.39, std 15.09, range [43.44, 98.0]

Sequence (279 aa):
NVSLGGETAPTVTFAGDANITSKVDGTKVTYSLNKTGLTNTLNDTFAKKDASNIDGTAKTNWLTALGLTDAMHGFKIQAGTGAEQEIKNGETVTFDAETDKGLTVSRVGNTIKYGINVDSLANNITSNVVTNINNGKTAITNISTGFTVSDGNNKPVDMAMTKDKKPNLQFVSKDGNTEVTAEKTDDGTKVTIGLSAAAQQGLANQDLNFAGKNGTGKVNLKTQTLSITGDADGIISTTAIGQGLSMTVDKEKLASTVTNTINNNTNATAITNISAKFS